Protein AF-A0A167LJ19-F1 (afdb_monomer_lite)

InterPro domains:
  IPR027806 Harbinger transposase-derive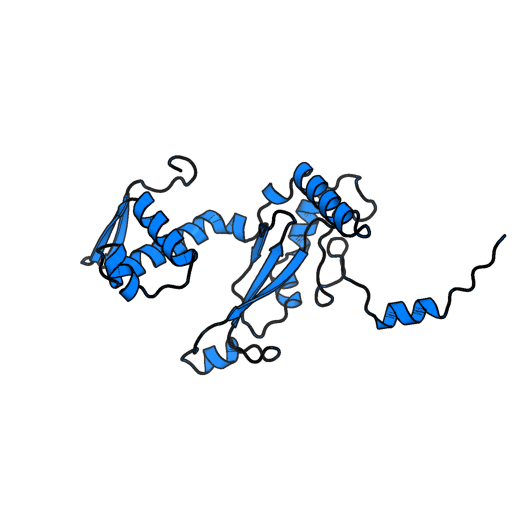d nuclease domain [PF13359] (108-205)

Organism: Phycomyces blakesleeanus (strain ATCC 8743b / DSM 1359 / FGSC 10004 / NBRC 33097 / NRRL 1555) (NCBI:txid763407)

Sequence (227 aa):
MREAMELPVIFHLCHSKRHVVHVSREFAFAMILYQFAFPRRYCSMKREWGMNAKDLGFIIKKMSVLLIKKFKNRLDFDTRQFSAENCEHFARAIYERTKTYLSVIAFIDGTMQKLCCPKSEEKQKTLYNGWKHIHCIKYQAIAIPDSITSSLIGPFVGSTHDAKFFDETKTLDRLILYLTVVSGDKYPPFGYVIYGDQVYPRSYKVFKPFPLDETLKDESSSTIYYN

Foldseek 3Di:
DVPPQPDDQWDFQDPDPPDTDI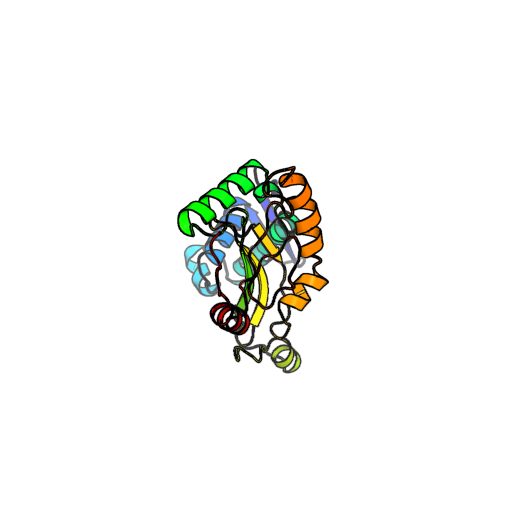DGPVLLVVLLVVCVVDPDQLCVCCVVNVDHSVVSVSSNVVVVVVCCVSCVVQQAANLVCLALVNQCVQLVVCCVVPVPGNQAFWAKDKDWDFDPCDPDPVQCVQQQAPVVRTRTWIWIFIAGPVRDTRYTDDRHTNNDAPQVCCVVSVVVVVQCVRQVVSQPPPPPDQGHAHEYEPSHDDDSRYDYDDDPVVVVVVVVPDPDDDD

Secondary structure (DSSP, 8-state):
-TTTT---SEEEEEEETTEEEEEEHHHHHHHHHHHHHS---HHHHHHHHSS-HHHHHHHHHHHHHHHHHHHHHHHH--GGGG-HHHHHHHHHHHHHHHSS-SSEEEEEEEEEEE-S--SSHHHHHHHEETTTTEEEEEEEEEE-TTS-EEEEEEEEETTS-HHHHHHHTTHHHHHHHHHHHHHTTSSTTT-SEEEE-TTSPPBTTEE-PPPHHHHHHHTTS------

Radius of gyration: 22.97 Å; chains: 1; bounding box: 57×28×74 Å

Structure (mmCIF, N/CA/C/O backbone):
data_AF-A0A167LJ19-F1
#
_entry.id   AF-A0A167LJ19-F1
#
loop_
_atom_site.group_PDB
_atom_site.id
_atom_site.type_symbol
_atom_site.label_atom_id
_atom_site.label_alt_id
_atom_site.label_comp_id
_atom_site.label_asym_id
_atom_site.label_entity_id
_atom_site.label_seq_id
_atom_site.pdbx_PDB_ins_code
_atom_site.Cartn_x
_atom_site.Cartn_y
_atom_site.Cartn_z
_atom_site.occupancy
_atom_site.B_iso_or_equiv
_atom_site.auth_seq_id
_atom_site.auth_comp_id
_atom_site.auth_asym_id
_atom_site.auth_atom_id
_atom_site.pdbx_PDB_model_num
ATOM 1 N N . MET A 1 1 ? -10.204 -3.245 -21.081 1.00 48.53 1 MET A N 1
ATOM 2 C CA . MET A 1 1 ? -8.863 -2.606 -20.995 1.00 48.53 1 MET A CA 1
ATOM 3 C C . MET A 1 1 ? -8.719 -1.335 -21.838 1.00 48.53 1 MET A C 1
ATOM 5 O O . MET A 1 1 ? -8.078 -0.413 -21.351 1.00 48.53 1 MET A O 1
ATOM 9 N N . ARG A 1 2 ? -9.277 -1.258 -23.067 1.00 45.34 2 ARG A N 1
ATOM 10 C CA . ARG A 1 2 ? -9.046 -0.127 -23.996 1.00 45.34 2 ARG A CA 1
ATOM 11 C C . ARG A 1 2 ? -9.482 1.250 -23.470 1.00 45.34 2 ARG A C 1
ATOM 13 O O . ARG A 1 2 ? -8.769 2.211 -23.737 1.00 45.34 2 ARG A O 1
ATOM 20 N N . GLU A 1 3 ? -10.579 1.318 -22.715 1.00 53.12 3 GL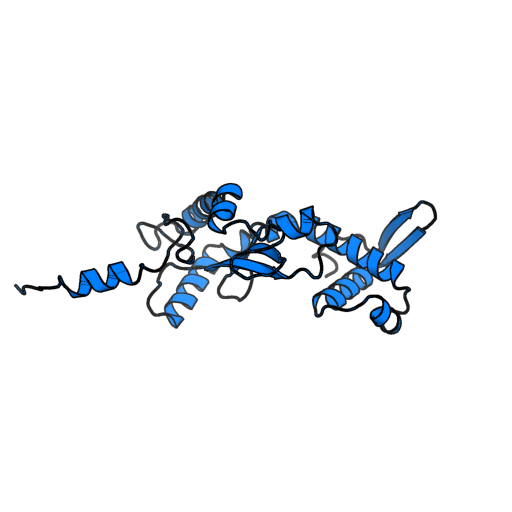U A N 1
ATOM 21 C CA . GLU A 1 3 ? -11.115 2.567 -22.138 1.00 53.12 3 GLU A CA 1
ATOM 22 C C . GLU A 1 3 ? -10.635 2.817 -20.698 1.00 53.12 3 GLU A C 1
ATOM 24 O O . GLU A 1 3 ? -10.371 3.947 -20.314 1.00 53.12 3 GLU A O 1
ATOM 29 N N . ALA A 1 4 ? -10.412 1.758 -19.912 1.00 53.94 4 ALA A N 1
ATOM 30 C CA . ALA A 1 4 ? -10.214 1.859 -18.461 1.00 53.94 4 ALA A CA 1
ATOM 31 C C . ALA A 1 4 ? -8.889 2.508 -18.000 1.00 53.94 4 ALA A C 1
ATOM 33 O O . ALA A 1 4 ? -8.780 2.912 -16.844 1.00 53.94 4 ALA A O 1
ATOM 34 N N . MET A 1 5 ? -7.863 2.570 -18.859 1.00 66.25 5 MET A N 1
ATOM 35 C CA . MET A 1 5 ? -6.554 3.130 -18.488 1.00 66.25 5 MET A CA 1
ATOM 36 C C . MET A 1 5 ? -6.259 4.500 -19.113 1.00 66.25 5 MET A C 1
ATOM 38 O O . MET A 1 5 ? -5.340 5.167 -18.643 1.00 66.25 5 MET A O 1
ATOM 42 N N . GLU A 1 6 ? -7.000 4.931 -20.143 1.00 81.00 6 GLU A N 1
ATOM 43 C CA . GLU A 1 6 ? -6.747 6.179 -20.898 1.00 81.00 6 GLU A CA 1
ATOM 44 C C . GLU A 1 6 ? -5.252 6.380 -21.241 1.00 81.00 6 GLU A C 1
ATOM 46 O O . GLU A 1 6 ? -4.682 7.457 -21.065 1.00 81.00 6 GLU A O 1
ATOM 51 N N . LEU A 1 7 ? -4.569 5.303 -21.635 1.00 82.31 7 LEU A N 1
ATOM 52 C CA . LEU A 1 7 ? -3.160 5.354 -22.027 1.00 82.31 7 LEU A CA 1
ATOM 53 C C . LEU A 1 7 ? -3.036 5.438 -23.548 1.00 82.31 7 LEU A C 1
ATOM 55 O O . LEU A 1 7 ? -3.850 4.809 -24.241 1.00 82.31 7 LEU A O 1
ATOM 59 N N . PRO A 1 8 ? -2.006 6.146 -24.062 1.00 85.62 8 PRO A N 1
ATOM 60 C CA . PRO A 1 8 ? -1.690 6.165 -25.485 1.00 85.62 8 PRO A CA 1
ATOM 61 C C . PRO A 1 8 ? -1.639 4.748 -26.047 1.00 8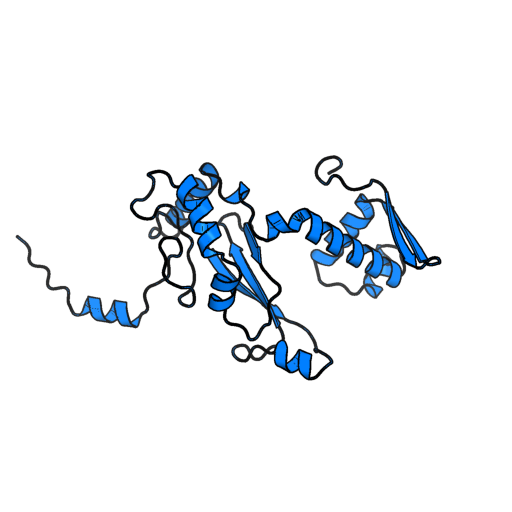5.62 8 PRO A C 1
ATOM 63 O O . PRO A 1 8 ? -1.095 3.856 -25.404 1.00 85.62 8 PRO A O 1
ATOM 66 N N . VAL A 1 9 ? -2.189 4.533 -27.243 1.00 87.62 9 VAL A N 1
ATOM 67 C CA . VAL A 1 9 ? -2.174 3.209 -27.894 1.00 87.62 9 VAL A CA 1
ATOM 68 C C . VAL A 1 9 ? -0.737 2.733 -28.125 1.00 87.62 9 VAL A C 1
ATOM 70 O O . VAL A 1 9 ? -0.427 1.558 -27.929 1.00 87.62 9 VAL A O 1
ATOM 73 N N . ILE A 1 10 ? 0.148 3.667 -28.476 1.00 90.31 10 ILE A N 1
ATOM 74 C CA . ILE A 1 10 ? 1.577 3.435 -28.665 1.00 90.31 10 ILE A CA 1
ATOM 75 C C . ILE A 1 10 ? 2.344 4.369 -27.734 1.00 90.31 10 ILE A C 1
ATOM 77 O O . ILE A 1 10 ? 2.113 5.578 -27.701 1.00 90.31 10 ILE A O 1
ATOM 81 N N . PHE A 1 11 ? 3.285 3.802 -26.988 1.00 89.44 11 PHE A N 1
ATOM 82 C CA . PHE A 1 11 ? 4.255 4.560 -26.222 1.00 89.44 11 PHE A CA 1
ATOM 83 C C . PHE A 1 11 ? 5.483 4.860 -27.072 1.00 89.44 11 PHE A C 1
ATOM 85 O O . PHE A 1 11 ? 6.116 3.960 -27.622 1.00 89.44 11 PHE A O 1
ATOM 92 N N . HIS A 1 12 ? 5.839 6.140 -27.115 1.00 90.81 12 HIS A N 1
ATOM 93 C CA . HIS A 1 12 ? 7.073 6.644 -27.704 1.00 90.81 12 HIS A CA 1
ATOM 94 C C . HIS A 1 12 ? 8.037 6.963 -26.559 1.00 90.81 12 HIS A C 1
ATOM 96 O O . HIS A 1 12 ? 7.981 8.037 -25.958 1.00 90.81 12 HIS A O 1
ATOM 102 N N . LEU A 1 13 ? 8.870 5.991 -26.179 1.00 87.69 13 LEU A N 1
ATOM 103 C CA . LEU A 1 13 ? 9.750 6.110 -25.020 1.00 87.69 13 LEU A CA 1
ATOM 104 C C . LEU A 1 13 ? 11.150 6.537 -25.461 1.00 87.69 13 LEU A C 1
ATOM 106 O O . LEU A 1 13 ? 11.874 5.772 -26.092 1.00 87.69 13 LEU A O 1
ATOM 110 N N . CYS A 1 14 ? 11.563 7.741 -25.071 1.00 86.62 14 CYS A N 1
ATOM 111 C CA . CYS A 1 14 ? 12.890 8.272 -25.386 1.00 86.62 14 CYS A CA 1
ATOM 112 C C . CYS A 1 14 ? 13.806 8.210 -24.157 1.00 86.62 14 CYS A C 1
ATOM 114 O O . CYS A 1 14 ? 13.496 8.783 -23.107 1.00 86.62 14 CYS A O 1
ATOM 116 N N . HIS A 1 15 ? 14.941 7.516 -24.272 1.00 79.38 15 HIS A N 1
ATOM 117 C CA . HIS A 1 15 ? 16.016 7.573 -23.274 1.00 79.38 15 HIS A CA 1
ATOM 118 C C . HIS A 1 15 ? 17.053 8.642 -23.638 1.00 79.38 15 HIS A C 1
ATOM 120 O O . HIS A 1 15 ? 17.566 9.333 -22.764 1.00 79.38 15 HIS A O 1
ATOM 126 N N . SER A 1 16 ? 17.339 8.787 -24.933 1.00 81.62 16 SER A N 1
ATOM 127 C CA . SER A 1 16 ? 18.201 9.820 -25.512 1.00 81.62 16 SER A CA 1
ATOM 128 C C . SER A 1 16 ? 17.769 10.096 -26.955 1.00 81.62 16 SER A C 1
ATOM 130 O O . SER A 1 16 ? 16.957 9.352 -27.504 1.00 81.62 16 SER A O 1
ATOM 132 N N . LYS A 1 17 ? 18.352 11.112 -27.611 1.00 74.00 17 LYS A N 1
ATOM 133 C CA . LYS A 1 17 ? 18.081 11.411 -29.033 1.00 74.00 17 LYS A CA 1
ATOM 134 C C . LYS A 1 17 ? 18.329 10.219 -29.975 1.00 74.00 17 LYS A C 1
ATOM 136 O O . LYS A 1 17 ? 17.772 10.190 -31.061 1.00 74.00 17 LYS A O 1
ATOM 141 N N . ARG A 1 18 ? 19.168 9.254 -29.573 1.00 78.12 18 ARG A N 1
ATOM 142 C CA . ARG A 1 18 ? 19.534 8.066 -30.370 1.00 78.12 18 ARG A CA 1
ATOM 143 C C . ARG A 1 18 ? 18.886 6.768 -29.884 1.00 78.12 18 ARG A C 1
ATOM 145 O O . ARG A 1 18 ? 19.080 5.734 -30.507 1.00 78.12 18 ARG A O 1
ATOM 152 N N . HIS A 1 19 ? 18.176 6.792 -28.756 1.00 83.31 19 HIS A N 1
ATOM 153 C CA . HIS A 1 19 ? 17.588 5.593 -28.165 1.00 83.31 19 HIS A CA 1
ATOM 154 C C . HIS A 1 19 ? 16.111 5.829 -27.877 1.00 83.31 19 HIS A C 1
ATOM 156 O O . HIS A 1 19 ? 15.739 6.384 -26.834 1.00 83.31 19 HIS A O 1
ATOM 162 N N . VAL A 1 20 ? 15.303 5.414 -28.848 1.00 87.56 20 VAL A N 1
ATOM 163 C CA . VAL A 1 20 ? 13.849 5.519 -28.854 1.00 87.56 20 VAL A CA 1
ATOM 164 C C . VAL A 1 20 ? 13.283 4.114 -28.980 1.00 87.56 20 VAL A C 1
ATOM 166 O O . VAL A 1 20 ? 13.714 3.345 -29.835 1.00 87.56 20 VAL A O 1
ATOM 169 N N . VAL A 1 21 ? 12.332 3.786 -28.113 1.00 90.31 21 VAL A N 1
ATOM 170 C CA . VAL A 1 21 ? 11.635 2.503 -28.110 1.00 90.31 21 VAL A CA 1
ATOM 171 C C . VAL A 1 21 ? 10.154 2.769 -28.333 1.00 90.31 21 VAL A C 1
ATOM 173 O O . VAL A 1 21 ? 9.538 3.545 -27.597 1.00 90.31 21 VAL A O 1
ATOM 176 N N . HIS A 1 22 ? 9.597 2.123 -29.353 1.00 92.19 22 HIS A N 1
ATOM 177 C CA . HIS A 1 22 ? 8.173 2.152 -29.658 1.00 92.19 22 HIS A CA 1
ATOM 178 C C . HIS A 1 22 ? 7.549 0.842 -29.206 1.00 92.19 22 HIS A C 1
ATOM 180 O O . HIS A 1 22 ? 8.031 -0.232 -29.558 1.00 92.19 22 HIS A O 1
ATOM 186 N N . VAL A 1 23 ? 6.490 0.924 -28.410 1.00 93.12 23 VAL A N 1
ATOM 187 C CA . VAL A 1 23 ? 5.834 -0.263 -27.863 1.00 93.12 23 VAL A CA 1
ATOM 188 C C . VAL A 1 23 ? 4.343 -0.002 -27.707 1.00 93.12 23 VAL A C 1
ATOM 190 O O . VAL A 1 23 ? 3.946 1.097 -27.316 1.00 93.12 23 VAL A O 1
ATOM 193 N N . SER A 1 24 ? 3.499 -0.984 -28.025 1.00 92.69 24 SER A N 1
ATOM 194 C CA . SER A 1 24 ? 2.064 -0.856 -27.764 1.00 92.69 24 SER A CA 1
ATOM 195 C C . SER A 1 24 ? 1.795 -0.849 -26.261 1.00 92.69 24 SER A C 1
ATOM 197 O O . SER A 1 24 ? 2.544 -1.434 -25.469 1.00 92.69 24 SER A O 1
ATOM 199 N N . ARG A 1 25 ? 0.706 -0.203 -25.842 1.00 91.12 25 ARG A N 1
ATOM 200 C CA . ARG A 1 25 ? 0.332 -0.183 -24.423 1.00 91.12 25 ARG A CA 1
ATOM 201 C C . ARG A 1 25 ? 0.053 -1.569 -23.864 1.00 91.12 25 ARG A C 1
ATOM 203 O O . ARG A 1 25 ? 0.410 -1.825 -22.721 1.00 91.12 25 ARG A O 1
ATOM 210 N N . GLU A 1 26 ? -0.554 -2.455 -24.649 1.00 91.88 26 GLU A N 1
ATOM 211 C CA . GLU A 1 26 ? -0.888 -3.810 -24.221 1.00 91.88 26 GLU A CA 1
ATOM 212 C C . GLU A 1 26 ? 0.389 -4.612 -23.958 1.00 91.88 26 GLU A C 1
ATOM 214 O O . GLU A 1 26 ? 0.500 -5.263 -22.922 1.00 91.88 26 GLU A O 1
ATOM 219 N N . PHE A 1 27 ? 1.387 -4.493 -24.839 1.00 91.94 27 PHE A N 1
ATOM 220 C CA . PHE A 1 27 ? 2.679 -5.159 -24.677 1.00 91.94 27 PHE A CA 1
ATOM 221 C C . PHE A 1 27 ? 3.437 -4.619 -23.459 1.00 91.94 27 PHE A C 1
ATOM 223 O O . PHE A 1 27 ? 3.887 -5.379 -22.603 1.00 91.94 27 PHE A O 1
ATOM 230 N N . ALA A 1 28 ? 3.513 -3.294 -23.334 1.00 92.81 28 ALA A N 1
ATOM 231 C CA . ALA A 1 28 ? 4.154 -2.620 -22.212 1.00 92.81 28 ALA A CA 1
ATOM 232 C C . ALA A 1 28 ? 3.492 -2.963 -20.862 1.00 92.81 28 ALA A C 1
ATOM 234 O O . ALA A 1 28 ? 4.177 -3.163 -19.856 1.00 92.81 28 ALA A O 1
ATOM 235 N N . PHE A 1 29 ? 2.160 -3.069 -20.842 1.00 92.31 29 PHE A N 1
ATOM 236 C CA . PHE A 1 29 ? 1.398 -3.461 -19.661 1.00 92.31 29 PHE A CA 1
ATOM 237 C C . PHE A 1 29 ? 1.611 -4.937 -19.310 1.00 92.31 29 PHE A C 1
ATOM 239 O O . PHE A 1 29 ? 1.910 -5.247 -18.158 1.00 92.31 29 PHE A O 1
ATOM 246 N N . ALA A 1 30 ? 1.551 -5.840 -20.294 1.00 92.81 30 ALA A N 1
ATOM 247 C CA . ALA A 1 30 ? 1.806 -7.265 -20.090 1.00 92.81 30 ALA A CA 1
ATOM 248 C C . ALA A 1 30 ? 3.215 -7.524 -19.529 1.00 92.81 30 ALA A C 1
ATOM 250 O O . ALA A 1 30 ? 3.376 -8.329 -18.613 1.00 92.81 30 ALA A O 1
ATOM 251 N N . MET A 1 31 ? 4.223 -6.787 -20.004 1.00 92.31 31 MET A N 1
ATOM 252 C CA . MET A 1 31 ? 5.582 -6.859 -19.464 1.00 92.31 31 MET A CA 1
ATOM 253 C C . MET A 1 31 ? 5.666 -6.452 -17.990 1.00 92.31 31 MET A C 1
ATOM 255 O O . MET A 1 31 ? 6.383 -7.093 -17.219 1.00 92.31 31 MET A O 1
ATOM 259 N N . ILE A 1 32 ? 4.949 -5.398 -17.582 1.00 91.94 32 ILE A N 1
ATOM 260 C CA . ILE A 1 32 ? 4.883 -5.011 -16.168 1.00 91.94 32 ILE A CA 1
ATOM 261 C C . ILE A 1 32 ? 4.208 -6.089 -15.339 1.00 91.94 32 ILE A C 1
ATOM 263 O O . ILE A 1 32 ? 4.750 -6.461 -14.302 1.00 91.94 32 ILE A O 1
ATOM 267 N N . LEU A 1 33 ? 3.061 -6.606 -15.787 1.00 92.38 33 LEU A N 1
ATOM 268 C CA . LEU A 1 33 ? 2.359 -7.667 -15.067 1.00 92.38 33 LEU A CA 1
ATOM 269 C C . LEU A 1 33 ? 3.264 -8.888 -14.888 1.00 92.38 33 LEU A C 1
ATOM 271 O O . LEU A 1 33 ? 3.355 -9.438 -13.794 1.00 92.38 33 LEU A O 1
ATOM 275 N N . TYR A 1 34 ? 4.005 -9.254 -15.934 1.00 92.44 34 TYR A N 1
ATOM 276 C CA . TYR A 1 34 ? 4.964 -10.351 -15.889 1.00 92.44 34 TYR A CA 1
ATOM 277 C C . TYR A 1 34 ? 6.107 -10.114 -14.887 1.00 92.44 34 TYR A C 1
ATOM 279 O O . TYR A 1 34 ? 6.516 -11.047 -14.194 1.00 92.44 34 TYR A O 1
ATOM 287 N N . GLN A 1 35 ? 6.605 -8.876 -14.778 1.00 90.25 35 GLN A N 1
ATOM 288 C CA . GLN A 1 35 ? 7.643 -8.506 -13.810 1.00 90.25 35 GLN A CA 1
ATOM 289 C C . GLN A 1 35 ? 7.113 -8.407 -12.371 1.00 90.25 35 GLN A C 1
ATOM 291 O O . GLN A 1 35 ? 7.850 -8.692 -11.430 1.00 90.25 35 GLN A O 1
ATOM 296 N N . PHE A 1 36 ? 5.868 -7.967 -12.178 1.00 88.56 36 PHE A N 1
ATOM 297 C CA . PHE A 1 36 ? 5.273 -7.787 -10.849 1.00 88.56 36 PHE A CA 1
ATOM 298 C C . PHE A 1 36 ? 4.708 -9.084 -10.274 1.00 88.56 36 PHE A C 1
ATOM 300 O O . PHE A 1 36 ? 4.673 -9.230 -9.057 1.00 88.56 36 PHE A O 1
ATOM 307 N N . ALA A 1 37 ? 4.343 -10.048 -11.122 1.00 91.94 37 ALA A N 1
ATOM 308 C CA . ALA A 1 37 ? 3.926 -11.373 -10.676 1.00 91.94 37 ALA A CA 1
ATOM 309 C C . ALA A 1 37 ? 5.051 -12.133 -9.950 1.00 91.94 37 ALA A C 1
ATOM 311 O O . ALA A 1 37 ? 4.783 -12.897 -9.027 1.00 91.94 37 ALA A O 1
ATOM 312 N N . PHE A 1 38 ? 6.312 -11.946 -10.360 1.00 86.69 38 PHE A N 1
ATOM 313 C CA . PHE A 1 38 ? 7.462 -12.542 -9.680 1.00 86.69 38 PHE A CA 1
ATOM 314 C C . PHE A 1 38 ? 8.756 -11.765 -9.976 1.00 86.69 38 PHE A C 1
ATOM 316 O O . PHE A 1 38 ? 8.978 -11.403 -11.135 1.00 86.69 38 PHE A O 1
ATOM 323 N N . PRO A 1 39 ? 9.666 -11.569 -8.998 1.00 82.06 39 PRO A N 1
ATOM 324 C CA . PRO A 1 39 ? 10.943 -10.901 -9.232 1.00 82.06 39 PRO A CA 1
ATOM 325 C C . PRO A 1 39 ? 11.800 -11.663 -10.252 1.00 82.06 39 PRO A C 1
ATOM 327 O O . PRO A 1 39 ? 12.360 -12.722 -9.966 1.00 82.06 39 PRO A O 1
ATOM 330 N N . ARG A 1 40 ? 11.935 -11.114 -11.462 1.00 87.50 40 ARG A N 1
ATOM 331 C CA . ARG A 1 40 ? 12.734 -11.707 -12.544 1.00 87.50 40 ARG A CA 1
ATOM 332 C C . ARG A 1 40 ? 13.899 -10.806 -12.922 1.00 87.50 40 ARG A C 1
ATOM 334 O O . ARG A 1 40 ? 13.833 -9.580 -12.816 1.00 87.50 40 ARG A O 1
ATOM 341 N N . ARG A 1 41 ? 14.985 -11.429 -13.386 1.00 87.75 41 ARG A N 1
ATOM 342 C CA . ARG A 1 41 ? 16.106 -10.711 -14.000 1.00 87.75 41 ARG A CA 1
ATOM 343 C C . ARG A 1 41 ? 15.744 -10.376 -15.446 1.00 87.75 41 ARG A C 1
ATOM 345 O O . ARG A 1 41 ? 15.285 -11.247 -16.181 1.00 87.75 41 ARG A O 1
ATOM 352 N N . TYR A 1 42 ? 16.042 -9.154 -15.889 1.00 90.88 42 TYR A N 1
ATOM 353 C CA . TYR A 1 42 ? 15.792 -8.741 -17.278 1.00 90.88 42 TYR A CA 1
ATOM 354 C C . TYR A 1 42 ? 16.552 -9.588 -18.308 1.00 90.88 42 TYR A C 1
ATOM 356 O O . TYR A 1 42 ? 16.081 -9.766 -19.425 1.00 90.88 42 TYR A O 1
ATOM 364 N N . CYS A 1 43 ? 17.712 -10.147 -17.941 1.00 88.25 43 CYS A N 1
ATOM 365 C CA . CYS A 1 43 ? 18.437 -11.073 -18.811 1.00 88.25 43 CYS A CA 1
ATOM 366 C C . CYS A 1 43 ? 17.671 -12.379 -19.047 1.00 88.25 43 CYS A C 1
ATOM 368 O O . CYS A 1 43 ? 17.724 -12.900 -20.156 1.00 88.25 43 CYS A O 1
ATOM 370 N N . SER A 1 44 ? 16.934 -12.871 -18.046 1.00 88.31 44 SER A N 1
ATOM 371 C CA . SER A 1 44 ? 16.068 -14.039 -18.198 1.00 88.31 44 SER A CA 1
ATOM 372 C C . SER A 1 44 ? 14.938 -13.719 -19.170 1.00 88.31 44 SER A C 1
ATOM 374 O O . SER A 1 44 ? 14.799 -14.423 -20.156 1.00 88.31 44 SER A O 1
ATOM 376 N N . MET A 1 45 ? 14.261 -12.581 -18.970 1.00 91.44 45 MET A N 1
ATOM 377 C CA . MET A 1 45 ? 13.125 -12.122 -19.785 1.00 91.44 45 MET A CA 1
ATOM 378 C C . MET A 1 45 ? 13.430 -11.930 -21.277 1.00 91.44 45 MET A C 1
ATOM 380 O O . MET A 1 45 ? 12.510 -11.902 -22.092 1.00 91.44 45 MET A O 1
ATOM 384 N N . LYS A 1 46 ? 14.704 -11.770 -21.656 1.00 92.38 46 LYS A N 1
ATOM 385 C CA . LYS A 1 46 ? 15.105 -11.574 -23.056 1.00 92.38 46 LYS A CA 1
ATOM 386 C C . LYS A 1 46 ? 14.577 -12.687 -23.962 1.00 92.38 46 LYS A C 1
ATOM 388 O O . LYS A 1 46 ? 14.180 -12.405 -25.088 1.00 92.38 46 LYS A O 1
ATOM 393 N N . ARG A 1 47 ? 14.593 -13.935 -23.484 1.00 87.56 47 ARG A N 1
ATOM 394 C CA . ARG A 1 47 ? 14.167 -15.094 -24.274 1.00 87.56 47 ARG A CA 1
ATOM 395 C C . ARG A 1 47 ? 12.654 -15.119 -24.460 1.00 87.56 47 ARG A C 1
ATOM 397 O O . ARG A 1 47 ? 12.202 -15.384 -25.563 1.00 87.56 47 ARG A O 1
ATOM 404 N N . GLU A 1 48 ? 11.888 -14.823 -23.413 1.00 89.62 48 GLU A N 1
ATOM 405 C CA . GLU A 1 48 ? 10.424 -14.870 -23.473 1.00 89.62 48 GLU A CA 1
ATOM 406 C C . GLU A 1 48 ? 9.834 -13.705 -24.282 1.00 89.62 48 GLU A C 1
ATOM 408 O O . GLU A 1 48 ? 8.801 -13.869 -24.921 1.00 89.62 48 GLU A O 1
ATOM 413 N N . TRP A 1 49 ? 10.497 -12.545 -24.291 1.00 90.31 49 TRP A N 1
ATOM 414 C CA . TRP A 1 49 ? 9.977 -11.325 -24.923 1.00 90.31 49 TRP A CA 1
ATOM 415 C C . TRP A 1 49 ? 10.700 -10.920 -26.215 1.00 90.31 49 TRP A C 1
ATOM 417 O O . TRP A 1 49 ? 10.326 -9.926 -26.833 1.00 90.31 49 TRP A O 1
ATOM 427 N N . GLY A 1 50 ? 11.761 -11.634 -26.611 1.00 90.50 50 GLY A N 1
ATOM 428 C CA . GLY A 1 50 ? 12.527 -11.351 -27.834 1.00 90.50 50 GLY A CA 1
ATOM 429 C C . GLY A 1 50 ? 13.223 -9.983 -27.854 1.00 90.50 50 GLY A C 1
ATOM 430 O O . GLY A 1 50 ? 13.649 -9.519 -28.908 1.00 90.50 50 GLY A O 1
ATOM 431 N N . MET A 1 51 ? 13.347 -9.320 -26.702 1.00 90.81 51 MET A N 1
ATOM 432 C CA . MET A 1 51 ? 13.821 -7.941 -26.585 1.00 90.81 51 MET A CA 1
ATOM 433 C C . MET A 1 51 ? 15.052 -7.869 -25.686 1.00 90.81 51 MET A C 1
ATOM 435 O O . MET A 1 51 ? 15.177 -8.600 -24.704 1.00 90.81 51 MET A O 1
ATOM 439 N N . ASN A 1 52 ? 15.998 -6.989 -26.014 1.00 91.75 52 ASN A N 1
ATOM 440 C CA . ASN A 1 52 ? 17.206 -6.861 -25.209 1.00 91.75 52 ASN A CA 1
ATOM 441 C C . ASN A 1 52 ? 16.880 -6.367 -23.781 1.00 91.75 52 ASN A C 1
ATOM 443 O O . ASN A 1 52 ? 15.930 -5.621 -23.548 1.00 91.75 52 ASN A O 1
ATOM 447 N N . ALA A 1 53 ? 17.701 -6.773 -22.809 1.00 91.75 53 ALA A N 1
ATOM 448 C CA . ALA A 1 53 ? 17.460 -6.492 -21.393 1.00 91.75 53 ALA A CA 1
ATOM 449 C C . ALA A 1 53 ? 17.427 -4.989 -21.053 1.00 91.75 53 ALA A C 1
ATOM 451 O O . ALA A 1 53 ? 16.797 -4.597 -20.070 1.00 91.75 53 ALA A O 1
ATOM 452 N N . LYS A 1 54 ? 18.101 -4.149 -21.852 1.00 90.81 54 LYS A N 1
ATOM 453 C CA . LYS A 1 54 ? 18.136 -2.698 -21.656 1.00 90.81 54 LYS A CA 1
ATOM 454 C C . LYS A 1 54 ? 16.784 -2.075 -22.000 1.00 90.81 54 LYS A C 1
ATOM 456 O O . LYS A 1 54 ? 16.255 -1.329 -21.180 1.00 90.81 54 LYS A O 1
ATOM 461 N N . ASP A 1 55 ? 16.213 -2.433 -23.145 1.00 92.12 55 ASP A N 1
ATOM 462 C CA . ASP A 1 55 ? 14.903 -1.950 -23.588 1.00 92.12 55 ASP A CA 1
ATOM 463 C C . ASP A 1 55 ? 13.801 -2.476 -22.671 1.00 92.12 55 ASP A C 1
ATOM 465 O O . ASP A 1 55 ? 12.945 -1.703 -22.243 1.00 92.12 55 ASP A O 1
ATOM 469 N N . LEU A 1 56 ? 13.887 -3.749 -22.261 1.00 93.38 56 LEU A N 1
ATOM 470 C CA . LEU A 1 56 ? 12.971 -4.336 -21.282 1.00 93.38 56 LEU A CA 1
ATOM 471 C C . LEU A 1 56 ? 12.954 -3.534 -19.975 1.00 93.38 56 LEU A C 1
ATOM 473 O O . LEU A 1 56 ? 11.898 -3.085 -19.524 1.00 93.38 56 LEU A O 1
ATOM 477 N N . GLY A 1 57 ? 14.132 -3.308 -19.384 1.00 91.75 57 GLY A N 1
ATOM 478 C CA . GLY A 1 57 ? 14.256 -2.529 -18.155 1.00 91.75 57 GLY A CA 1
ATOM 479 C C . GLY A 1 57 ? 13.816 -1.074 -18.332 1.00 91.75 57 GLY A C 1
ATOM 480 O O . GLY A 1 57 ? 13.235 -0.487 -17.417 1.00 91.75 57 GLY A O 1
ATOM 481 N N . PHE A 1 58 ? 14.050 -0.490 -19.508 1.00 92.56 58 PHE A N 1
ATOM 482 C CA . PHE A 1 58 ? 13.633 0.870 -19.825 1.00 92.56 58 PHE A CA 1
ATOM 483 C C . PHE A 1 58 ? 12.106 1.002 -19.925 1.00 92.56 58 PHE A C 1
ATOM 485 O O . PHE A 1 58 ? 11.544 1.889 -19.276 1.00 92.56 58 PHE A O 1
ATOM 492 N N . ILE A 1 59 ? 11.437 0.098 -20.651 1.00 93.06 59 ILE A N 1
ATOM 493 C CA . ILE A 1 59 ? 9.972 0.041 -20.760 1.00 93.06 59 ILE A CA 1
ATOM 494 C C . ILE A 1 59 ? 9.355 -0.163 -19.380 1.00 93.06 59 ILE A C 1
ATOM 496 O O . ILE A 1 59 ? 8.533 0.652 -18.965 1.00 93.06 59 ILE A O 1
ATOM 500 N N . ILE A 1 60 ? 9.793 -1.191 -18.643 1.00 93.31 60 ILE A N 1
ATOM 501 C CA . ILE A 1 60 ? 9.258 -1.515 -17.312 1.00 93.31 60 ILE A CA 1
ATOM 502 C C . ILE A 1 60 ? 9.400 -0.312 -16.384 1.00 93.31 60 ILE A C 1
ATOM 504 O O . ILE A 1 60 ? 8.426 0.115 -15.776 1.00 93.31 60 ILE A O 1
ATOM 508 N N . LYS A 1 61 ? 10.582 0.313 -16.324 1.00 92.12 61 LYS A N 1
ATOM 509 C CA . LYS A 1 61 ? 10.796 1.498 -15.486 1.00 92.12 61 LYS A CA 1
ATOM 510 C C . LYS A 1 61 ? 9.853 2.644 -15.857 1.00 92.12 61 LYS A C 1
ATOM 512 O O . LYS A 1 61 ? 9.259 3.254 -14.968 1.00 92.12 61 LYS A O 1
ATOM 517 N N . LYS A 1 62 ? 9.741 2.976 -17.147 1.00 92.12 62 LYS A N 1
ATOM 518 C CA . LYS A 1 62 ? 8.903 4.092 -17.614 1.00 92.12 62 LYS A CA 1
ATOM 519 C C . LYS A 1 62 ? 7.428 3.840 -17.339 1.00 92.12 62 LYS A C 1
ATOM 521 O O . LYS A 1 62 ? 6.746 4.731 -16.839 1.00 92.12 62 LYS A O 1
ATOM 526 N N . MET A 1 63 ? 6.974 2.623 -17.600 1.00 91.81 63 MET A N 1
ATOM 527 C CA . MET A 1 63 ? 5.606 2.215 -17.337 1.00 91.81 63 MET A CA 1
ATOM 528 C C . MET A 1 63 ? 5.292 2.195 -15.838 1.00 91.81 63 MET A C 1
ATOM 530 O O . MET A 1 63 ? 4.239 2.688 -15.450 1.00 91.81 63 MET A O 1
ATOM 534 N N . SER A 1 64 ? 6.213 1.748 -14.976 1.00 92.38 64 SER A N 1
ATOM 535 C CA . SER A 1 64 ? 6.003 1.753 -13.522 1.00 92.38 64 SER A CA 1
ATOM 536 C C . SER A 1 64 ? 5.837 3.174 -12.997 1.00 92.38 64 SER A C 1
ATOM 538 O O . SER A 1 64 ? 4.917 3.444 -12.233 1.00 92.38 64 SER A O 1
ATOM 540 N N . VAL A 1 65 ? 6.677 4.110 -13.455 1.00 91.62 65 VAL A N 1
ATOM 541 C CA . VAL A 1 65 ? 6.551 5.535 -13.105 1.00 91.62 65 VAL A CA 1
ATOM 542 C C . VAL A 1 65 ? 5.212 6.100 -13.573 1.00 91.62 65 VAL A C 1
ATOM 544 O O . VAL A 1 65 ? 4.566 6.839 -12.832 1.00 91.62 65 VAL A O 1
ATOM 547 N N . LEU A 1 66 ? 4.781 5.752 -14.787 1.00 90.94 66 LEU A N 1
ATOM 548 C CA . LEU A 1 66 ? 3.509 6.208 -15.330 1.00 90.94 66 LEU A CA 1
ATOM 549 C C . LEU A 1 66 ? 2.319 5.677 -14.516 1.00 90.94 66 LEU A C 1
ATOM 551 O O . LEU A 1 66 ? 1.432 6.456 -14.172 1.00 90.94 66 LEU A O 1
ATOM 555 N N . LEU A 1 67 ? 2.314 4.384 -14.175 1.00 90.94 67 LEU A N 1
ATOM 556 C CA . LEU A 1 67 ? 1.243 3.764 -13.393 1.00 90.94 67 LEU A CA 1
ATOM 557 C C . LEU A 1 67 ? 1.197 4.341 -11.978 1.00 90.94 67 LEU A C 1
ATOM 559 O O . LEU A 1 67 ? 0.130 4.751 -11.533 1.00 90.94 67 LEU A O 1
ATOM 563 N N . ILE A 1 68 ? 2.349 4.463 -11.310 1.00 90.69 68 ILE A N 1
ATOM 564 C CA . ILE A 1 68 ? 2.434 5.090 -9.986 1.00 90.69 68 ILE A CA 1
ATOM 565 C C . ILE A 1 68 ? 1.903 6.521 -10.051 1.00 90.69 68 ILE A C 1
ATOM 567 O O . ILE A 1 68 ? 1.096 6.895 -9.213 1.00 90.69 68 ILE A O 1
ATOM 571 N N . LYS A 1 69 ? 2.279 7.317 -11.061 1.00 90.88 69 LYS A N 1
ATOM 572 C CA . LYS A 1 69 ? 1.770 8.689 -11.207 1.00 90.88 69 LYS A CA 1
ATOM 573 C C . LYS A 1 69 ? 0.257 8.720 -11.433 1.00 90.88 69 LYS A C 1
ATOM 575 O O . LYS A 1 69 ? -0.423 9.525 -10.805 1.00 90.88 69 LYS A O 1
ATOM 580 N N . LYS A 1 70 ? -0.271 7.865 -12.315 1.00 90.00 70 LYS A N 1
ATOM 581 C CA . LYS A 1 70 ? -1.705 7.835 -12.642 1.00 90.00 70 LYS A CA 1
ATOM 582 C C . LYS A 1 70 ? -2.549 7.385 -11.449 1.00 90.00 70 LYS A C 1
ATOM 584 O O . LYS A 1 70 ? -3.616 7.941 -11.210 1.00 90.00 70 LYS A O 1
ATOM 589 N N . PHE A 1 71 ? -2.071 6.395 -10.702 1.00 89.88 71 PHE A N 1
ATOM 590 C CA . PHE A 1 71 ? -2.803 5.801 -9.588 1.00 89.88 71 PHE A CA 1
ATOM 591 C C . PHE A 1 71 ? -2.385 6.339 -8.220 1.00 89.88 71 PHE A C 1
ATOM 593 O O . PHE A 1 71 ? -2.942 5.883 -7.231 1.00 89.88 71 PHE A O 1
ATOM 600 N N . LYS A 1 72 ? -1.481 7.329 -8.143 1.00 90.75 72 LYS A N 1
ATOM 601 C CA . LYS A 1 72 ? -0.924 7.845 -6.882 1.00 90.75 72 LYS A CA 1
ATOM 602 C C . LYS A 1 72 ? -1.997 8.138 -5.843 1.00 90.75 72 LYS A C 1
ATOM 604 O O . LYS A 1 72 ? -1.929 7.598 -4.755 1.00 90.75 72 LYS A O 1
ATOM 609 N N . ASN A 1 73 ? -3.012 8.921 -6.197 1.00 90.06 73 ASN A N 1
ATOM 610 C CA . ASN A 1 73 ? -4.051 9.311 -5.243 1.00 90.06 73 ASN A CA 1
ATOM 611 C C . ASN A 1 73 ? -4.852 8.102 -4.734 1.00 90.06 73 ASN A C 1
ATOM 613 O O . ASN A 1 73 ? -5.245 8.075 -3.577 1.00 90.06 73 ASN A O 1
ATOM 617 N N . ARG A 1 74 ? -5.060 7.090 -5.589 1.00 89.81 74 ARG A N 1
ATOM 618 C CA . ARG A 1 74 ? -5.768 5.852 -5.227 1.00 89.81 74 ARG A CA 1
ATOM 619 C C . ARG A 1 74 ? -4.887 4.895 -4.426 1.00 89.81 74 ARG A C 1
ATOM 621 O O . ARG A 1 74 ? -5.405 4.159 -3.607 1.00 89.81 74 ARG A O 1
ATOM 628 N N . LEU A 1 75 ? -3.577 4.895 -4.672 1.00 91.44 75 LEU A N 1
ATOM 629 C CA . LEU A 1 75 ? -2.620 4.168 -3.844 1.00 91.44 75 LEU A CA 1
ATOM 630 C C . LEU A 1 75 ? -2.507 4.828 -2.473 1.00 91.44 75 LEU A C 1
ATOM 632 O O . LEU A 1 75 ? -2.543 4.124 -1.480 1.00 91.44 75 LEU A O 1
ATOM 636 N N . ASP A 1 76 ? -2.426 6.158 -2.414 1.00 91.62 76 ASP A N 1
ATOM 637 C CA . ASP A 1 76 ? -2.307 6.900 -1.161 1.00 91.62 76 ASP A CA 1
ATOM 638 C C . ASP A 1 76 ? -3.568 6.725 -0.293 1.00 91.62 76 ASP A C 1
ATOM 640 O O . ASP A 1 76 ? -3.433 6.538 0.910 1.00 91.62 76 ASP A O 1
ATOM 644 N N . PHE A 1 77 ? -4.778 6.783 -0.877 1.00 91.19 77 PHE A N 1
ATOM 645 C CA . PHE A 1 77 ? -6.043 6.475 -0.192 1.00 91.19 77 PHE A CA 1
ATOM 646 C C . PHE A 1 77 ? -7.212 6.299 -1.191 1.00 91.19 77 PHE A C 1
ATOM 648 O O . PHE A 1 77 ? -7.700 7.275 -1.767 1.00 91.19 77 PHE A O 1
ATOM 655 N N . ASP A 1 78 ? -7.705 5.075 -1.400 1.00 91.88 78 ASP A N 1
ATOM 656 C CA . ASP A 1 78 ? -8.829 4.800 -2.307 1.00 91.88 78 ASP A CA 1
ATOM 657 C C . ASP A 1 78 ? -10.184 4.995 -1.617 1.00 91.88 78 ASP A C 1
ATOM 659 O O . ASP A 1 78 ? -10.765 4.077 -1.037 1.00 91.88 78 ASP A O 1
ATOM 663 N N . THR A 1 79 ? -10.733 6.200 -1.736 1.00 89.75 79 THR A N 1
ATOM 664 C CA . THR A 1 79 ? -12.024 6.579 -1.141 1.00 89.75 79 THR A CA 1
ATOM 665 C C . THR A 1 79 ? -13.1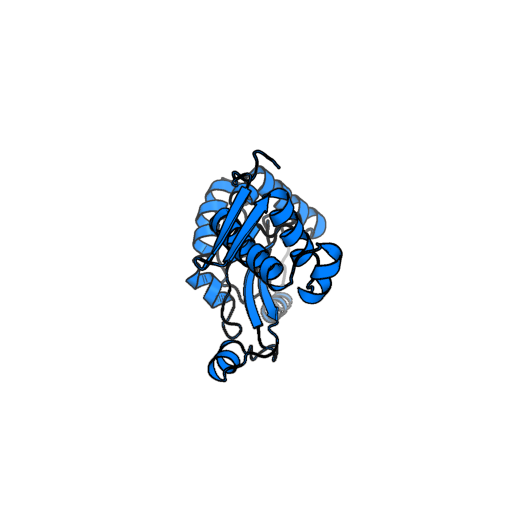97 5.726 -1.616 1.00 89.75 79 THR A C 1
ATOM 667 O O . THR A 1 79 ? -14.176 5.580 -0.892 1.00 89.75 79 THR A O 1
ATOM 670 N N . ARG A 1 80 ? -13.099 5.115 -2.803 1.00 89.44 80 ARG A N 1
ATOM 671 C CA . ARG A 1 80 ? -14.149 4.245 -3.353 1.00 89.44 80 ARG A CA 1
ATOM 672 C C . ARG A 1 80 ? -14.303 2.964 -2.543 1.00 89.44 80 ARG A C 1
ATOM 674 O O . ARG A 1 80 ? -15.399 2.422 -2.488 1.00 89.44 80 ARG A O 1
ATOM 681 N N . GLN A 1 81 ? -13.219 2.501 -1.913 1.00 90.56 81 GLN A N 1
ATOM 682 C CA . GLN A 1 81 ? -13.257 1.339 -1.027 1.00 90.56 81 GLN A CA 1
ATOM 683 C C . GLN A 1 81 ? -13.996 1.643 0.276 1.00 90.56 81 GLN A C 1
ATOM 685 O O . GLN A 1 81 ? -14.543 0.732 0.878 1.00 90.56 81 GLN A O 1
ATOM 690 N N . PHE A 1 82 ? -14.064 2.911 0.679 1.00 89.81 82 PHE A N 1
ATOM 691 C CA . PHE A 1 82 ? -14.726 3.362 1.901 1.00 89.81 82 PHE A CA 1
ATOM 692 C C . PHE A 1 82 ? -16.123 3.942 1.629 1.00 89.81 82 PHE A C 1
ATOM 694 O O . PHE A 1 82 ? -16.539 4.892 2.288 1.00 89.81 82 PHE A O 1
ATOM 701 N N . SER A 1 83 ? -16.856 3.405 0.648 1.00 91.56 83 SER A N 1
ATOM 702 C CA . SER A 1 83 ? -18.277 3.731 0.473 1.00 91.56 83 SER A CA 1
ATOM 703 C C . SER A 1 83 ? -19.103 3.224 1.666 1.00 91.56 83 SER A C 1
ATOM 705 O O . SER A 1 83 ? -18.683 2.312 2.376 1.00 91.56 83 SER A O 1
ATOM 707 N N . ALA A 1 84 ? -20.297 3.783 1.889 1.00 91.31 84 ALA A N 1
ATOM 708 C CA . ALA A 1 84 ? -21.180 3.331 2.972 1.00 91.31 84 ALA A CA 1
ATOM 709 C C . ALA A 1 84 ? -21.543 1.845 2.868 1.00 91.31 84 ALA A C 1
ATOM 711 O O . ALA A 1 84 ? -21.527 1.136 3.872 1.00 91.31 84 ALA A O 1
ATOM 712 N N . GLU A 1 85 ? -21.800 1.373 1.649 1.00 92.69 85 GLU A N 1
ATOM 713 C CA . GLU A 1 85 ? -22.083 -0.033 1.363 1.00 92.69 85 GLU A CA 1
ATOM 714 C C . GLU A 1 85 ? -20.883 -0.932 1.692 1.00 92.69 85 GLU A C 1
ATOM 716 O O . GLU A 1 85 ? -21.029 -1.918 2.416 1.00 92.69 85 GLU A O 1
ATOM 721 N N . ASN A 1 86 ? -19.681 -0.558 1.239 1.00 94.12 86 ASN A N 1
ATOM 722 C CA . ASN A 1 86 ? -18.472 -1.331 1.507 1.00 94.12 86 ASN A CA 1
ATOM 723 C C . ASN A 1 86 ? -18.130 -1.347 2.998 1.00 94.12 86 ASN A C 1
ATOM 725 O O . ASN A 1 86 ? -17.842 -2.405 3.544 1.00 94.12 86 ASN A O 1
ATOM 729 N N . CYS A 1 87 ? -18.203 -0.205 3.686 1.00 93.88 87 CYS A N 1
ATOM 730 C CA . CYS A 1 87 ? -17.943 -0.130 5.124 1.00 93.88 87 CYS A CA 1
ATOM 731 C C . CYS A 1 87 ? -18.898 -1.028 5.923 1.00 93.88 87 CYS A C 1
ATOM 733 O O . CYS A 1 87 ? -18.465 -1.722 6.842 1.00 93.88 87 CYS A O 1
ATOM 735 N N . GLU A 1 88 ? -20.180 -1.072 5.558 1.00 94.19 88 GLU A N 1
ATOM 736 C CA . GLU A 1 88 ? -21.140 -1.992 6.170 1.00 94.19 88 GLU A CA 1
ATOM 737 C C . GLU A 1 88 ? -20.813 -3.458 5.869 1.00 94.19 88 GLU A C 1
ATOM 739 O O . GLU A 1 88 ? -20.858 -4.301 6.769 1.00 94.19 88 GLU A O 1
ATOM 744 N N . HIS A 1 89 ? -20.443 -3.767 4.625 1.00 95.31 89 HIS A N 1
ATOM 745 C CA . HIS A 1 89 ? -20.014 -5.107 4.241 1.00 95.31 89 HIS A CA 1
ATOM 746 C C . HIS A 1 89 ? -18.783 -5.560 5.037 1.00 95.31 89 HIS A C 1
ATOM 748 O O . HIS A 1 89 ? -18.778 -6.656 5.598 1.00 95.31 89 HIS A O 1
ATOM 754 N N . PHE A 1 90 ? -17.779 -4.694 5.159 1.00 95.81 90 PHE A N 1
ATOM 755 C CA . PHE A 1 90 ? -16.535 -4.975 5.867 1.00 95.81 90 PHE A CA 1
ATOM 756 C C . PHE A 1 90 ? -16.751 -5.160 7.365 1.00 95.81 90 PHE A C 1
ATOM 758 O O . PHE A 1 90 ? -16.275 -6.149 7.923 1.00 95.81 90 PHE A O 1
ATOM 765 N N . ALA A 1 91 ? -17.504 -4.258 8.005 1.00 94.94 91 ALA A N 1
ATOM 766 C CA . ALA A 1 91 ? -17.838 -4.362 9.424 1.00 94.94 91 ALA A CA 1
ATOM 767 C C . ALA A 1 91 ? -18.547 -5.681 9.733 1.00 94.94 91 ALA A C 1
ATOM 769 O O . ALA A 1 91 ? -18.163 -6.407 10.651 1.00 94.94 91 ALA A O 1
ATOM 770 N N . ARG A 1 92 ? -19.541 -6.038 8.914 1.00 95.31 92 ARG A N 1
ATOM 771 C CA . ARG A 1 92 ? -20.265 -7.302 9.041 1.00 95.31 92 ARG A CA 1
ATOM 772 C C . ARG A 1 92 ? -19.351 -8.507 8.841 1.00 95.31 92 ARG A C 1
ATOM 774 O O . ARG A 1 92 ? -19.375 -9.404 9.675 1.00 95.31 92 ARG A O 1
ATOM 781 N N . ALA A 1 93 ? -18.516 -8.521 7.803 1.00 96.06 93 ALA A N 1
ATOM 782 C CA . ALA A 1 93 ? -17.597 -9.628 7.540 1.00 96.06 93 ALA A CA 1
ATOM 783 C C . ALA A 1 93 ? -16.592 -9.837 8.690 1.00 96.06 93 ALA A C 1
ATOM 785 O O . ALA A 1 93 ? -16.340 -10.970 9.110 1.00 96.06 93 ALA A O 1
ATOM 786 N N . ILE A 1 94 ? -16.046 -8.749 9.243 1.00 95.12 94 ILE A N 1
ATOM 787 C CA . ILE A 1 94 ? -15.135 -8.799 10.393 1.00 95.12 94 ILE A CA 1
ATOM 788 C C . ILE A 1 94 ? -15.875 -9.280 11.644 1.00 95.12 94 ILE A C 1
ATOM 790 O O . ILE A 1 94 ? -15.373 -10.157 12.356 1.00 95.12 94 ILE A O 1
ATOM 794 N N . TYR A 1 95 ? -17.076 -8.766 11.908 1.00 95.19 95 TYR A N 1
ATOM 795 C CA . TYR A 1 95 ? -17.883 -9.204 13.042 1.00 95.19 95 TYR A CA 1
ATOM 796 C C . TYR A 1 95 ? -18.275 -10.679 12.927 1.00 95.19 95 TYR A C 1
ATOM 798 O O . TYR A 1 95 ? -18.162 -11.425 13.893 1.00 95.19 95 TYR A O 1
ATOM 806 N N . GLU A 1 96 ? -18.671 -11.148 11.746 1.00 95.88 96 GLU A N 1
ATOM 807 C CA . GLU A 1 96 ? -19.048 -12.543 11.526 1.00 95.88 96 GLU A CA 1
ATOM 808 C C . GLU A 1 96 ? -17.909 -13.512 11.848 1.00 95.88 96 GLU A C 1
ATOM 810 O O . GLU A 1 96 ? -18.176 -14.592 12.382 1.00 95.88 96 GLU A O 1
ATOM 815 N N . ARG A 1 97 ? -16.662 -13.109 11.574 1.00 93.81 97 ARG A N 1
ATOM 816 C CA . ARG A 1 97 ? -15.452 -13.896 11.846 1.00 93.81 97 ARG A CA 1
ATOM 817 C C . ARG A 1 97 ? -14.957 -13.788 13.282 1.00 93.81 97 ARG A C 1
ATOM 819 O O . ARG A 1 97 ? -14.498 -14.785 13.826 1.00 93.81 97 ARG A O 1
ATOM 826 N N . THR A 1 98 ? -15.016 -12.600 13.876 1.00 92.38 98 THR A N 1
ATOM 827 C CA . THR A 1 98 ? -14.414 -12.333 15.196 1.00 92.38 98 THR A CA 1
ATOM 828 C C . THR A 1 98 ? -15.407 -12.446 16.344 1.00 92.38 98 THR A C 1
ATOM 830 O O . THR A 1 98 ? -15.004 -12.725 17.463 1.00 92.38 98 THR A O 1
ATOM 833 N N . LYS A 1 99 ? -16.698 -12.210 16.080 1.00 92.56 99 LYS A N 1
ATOM 834 C CA . LYS A 1 99 ? -17.783 -12.048 17.065 1.00 92.56 99 LYS A CA 1
ATOM 835 C C . LYS A 1 99 ? -17.545 -10.945 18.105 1.00 92.56 99 LYS A C 1
ATOM 837 O O . LYS A 1 99 ? -18.296 -10.846 19.069 1.00 92.56 99 LYS A O 1
ATOM 842 N N . THR A 1 100 ? -16.544 -10.090 17.893 1.00 90.00 100 THR A N 1
ATOM 843 C CA . THR A 1 100 ? -16.107 -9.079 18.868 1.00 90.00 100 THR A CA 1
ATOM 844 C C . THR A 1 100 ? -16.206 -7.668 18.304 1.00 90.00 100 THR A C 1
ATOM 846 O O . THR A 1 100 ? -16.705 -6.767 18.971 1.00 90.00 100 THR A O 1
ATOM 849 N N . TYR A 1 101 ? -15.753 -7.454 17.068 1.00 91.19 101 TYR A N 1
ATOM 850 C CA . TYR A 1 101 ? -15.590 -6.107 16.528 1.00 91.19 101 TYR A CA 1
ATOM 851 C C . TYR A 1 101 ? -16.751 -5.727 15.608 1.00 91.19 101 TYR A C 1
ATOM 853 O O . TYR A 1 101 ? -16.788 -6.140 14.455 1.00 91.19 101 TYR A O 1
ATOM 861 N N . LEU A 1 102 ? -17.694 -4.932 16.123 1.00 91.38 102 LEU A N 1
ATOM 862 C CA . LEU A 1 102 ? -18.900 -4.511 15.393 1.00 91.38 102 LEU A CA 1
ATOM 863 C C . LEU A 1 102 ? -18.654 -3.401 14.361 1.00 91.38 102 LEU A C 1
ATOM 865 O O . LEU A 1 102 ? -19.358 -3.348 13.359 1.00 91.38 102 LEU A O 1
ATOM 869 N N . SER A 1 103 ? -17.697 -2.505 14.615 1.00 93.06 103 SER A N 1
ATOM 870 C CA . SER A 1 103 ? -17.483 -1.286 13.818 1.00 93.06 103 SER A CA 1
ATOM 871 C C . SER A 1 103 ? -16.121 -1.213 13.123 1.00 93.06 103 SER A C 1
ATOM 873 O O . SER A 1 103 ? -15.827 -0.224 12.448 1.00 93.06 103 SER A O 1
ATOM 875 N N . VAL A 1 104 ? -15.277 -2.239 13.273 1.00 94.25 104 VAL A N 1
ATOM 876 C CA . VAL A 1 104 ? -13.974 -2.306 12.599 1.00 94.25 104 VAL A CA 1
ATOM 877 C C . VAL A 1 104 ? -14.189 -2.670 11.135 1.00 94.25 104 VAL A C 1
ATOM 879 O O . VAL A 1 104 ? -14.818 -3.682 10.854 1.00 94.25 104 VAL A O 1
ATOM 882 N N . ILE A 1 105 ? -13.637 -1.877 10.215 1.00 95.12 105 ILE A N 1
ATOM 883 C CA . ILE A 1 105 ? -13.801 -2.081 8.761 1.00 95.12 105 ILE A CA 1
ATOM 884 C C . ILE A 1 105 ? -12.499 -2.371 8.011 1.00 95.12 105 ILE A C 1
ATOM 886 O O . ILE A 1 105 ? -12.531 -2.795 6.860 1.00 95.12 105 ILE A O 1
ATOM 890 N N . ALA A 1 106 ? -11.349 -2.098 8.621 1.00 95.69 106 ALA A N 1
ATOM 891 C CA . ALA A 1 106 ? -10.047 -2.259 7.986 1.00 95.69 106 ALA A CA 1
ATOM 892 C C . ALA A 1 106 ? -8.944 -2.381 9.038 1.00 95.69 106 ALA A C 1
ATOM 894 O O . ALA A 1 106 ? -9.151 -2.045 10.206 1.00 95.69 106 ALA A O 1
ATOM 895 N N . PHE A 1 107 ? -7.765 -2.811 8.602 1.00 94.88 107 PHE A N 1
ATOM 896 C CA . PHE A 1 107 ? -6.592 -3.025 9.443 1.00 94.88 107 PHE A CA 1
ATOM 897 C C . PHE A 1 107 ? -5.434 -2.173 8.941 1.00 94.88 107 PHE A C 1
ATOM 899 O O . PHE A 1 107 ? -5.135 -2.203 7.748 1.00 94.88 107 PHE A O 1
ATOM 906 N N . ILE A 1 108 ? -4.793 -1.416 9.827 1.00 94.06 108 ILE A N 1
ATOM 907 C CA . ILE A 1 108 ? -3.606 -0.621 9.510 1.00 94.06 108 ILE A CA 1
ATOM 908 C C . ILE A 1 108 ? -2.359 -1.260 10.100 1.00 94.06 108 ILE A C 1
ATOM 910 O O . ILE A 1 108 ? -2.348 -1.640 11.268 1.00 94.06 108 ILE A O 1
ATOM 914 N N . ASP A 1 109 ? -1.315 -1.354 9.284 1.00 92.69 109 ASP A N 1
ATOM 915 C CA . ASP A 1 109 ? -0.022 -1.876 9.712 1.00 92.69 109 ASP A CA 1
ATOM 916 C C . ASP A 1 109 ? 1.137 -1.265 8.906 1.00 92.69 109 ASP A C 1
ATOM 918 O O . ASP A 1 109 ? 0.973 -0.775 7.778 1.00 92.69 109 ASP A O 1
ATOM 922 N N . GLY A 1 110 ? 2.330 -1.299 9.494 1.00 91.69 110 GLY A N 1
ATOM 923 C CA . GLY A 1 110 ? 3.589 -0.999 8.834 1.00 91.69 110 GLY A CA 1
ATOM 924 C C . GLY A 1 110 ? 4.141 -2.238 8.129 1.00 91.69 110 GLY A C 1
ATOM 925 O O . GLY A 1 110 ? 4.550 -3.205 8.761 1.00 91.69 110 GLY A O 1
ATOM 926 N N . THR A 1 111 ? 4.253 -2.203 6.802 1.00 91.06 111 THR A N 1
ATOM 927 C CA . THR A 1 111 ? 4.905 -3.268 6.029 1.00 91.06 111 THR A CA 1
ATOM 928 C C . THR A 1 111 ? 6.319 -2.880 5.602 1.00 91.06 111 THR A C 1
ATOM 930 O O . THR A 1 111 ? 6.619 -1.717 5.328 1.00 91.06 111 THR A O 1
ATOM 933 N N . MET A 1 112 ? 7.220 -3.861 5.543 1.00 92.44 112 MET A N 1
ATOM 934 C CA . MET A 1 112 ? 8.633 -3.672 5.211 1.00 92.44 112 MET A CA 1
ATOM 935 C C . MET A 1 112 ? 8.996 -4.401 3.922 1.00 92.44 112 MET A C 1
ATOM 937 O O . MET A 1 112 ? 8.835 -5.614 3.817 1.00 92.44 112 MET A O 1
ATOM 941 N N . GLN A 1 113 ? 9.600 -3.680 2.980 1.00 91.75 113 GLN A N 1
ATOM 942 C CA . GLN A 1 113 ? 10.203 -4.256 1.782 1.00 91.75 113 GLN A CA 1
ATOM 943 C C . GLN A 1 113 ? 11.718 -4.340 1.965 1.00 91.75 113 GLN A C 1
ATOM 945 O O . GLN A 1 113 ? 12.414 -3.319 2.028 1.00 91.75 113 GLN A O 1
ATOM 950 N N . LYS A 1 114 ? 12.242 -5.567 2.045 1.00 92.31 114 LYS A N 1
ATOM 951 C CA . LYS A 1 114 ? 13.681 -5.818 2.188 1.00 92.31 114 LYS A CA 1
ATOM 952 C C . LYS A 1 114 ? 14.440 -5.324 0.956 1.00 92.31 114 LYS A C 1
ATOM 954 O O . LYS A 1 114 ? 14.035 -5.557 -0.181 1.00 92.31 114 LYS A O 1
ATOM 959 N N . LEU A 1 115 ? 15.579 -4.685 1.195 1.00 88.69 115 LEU A N 1
ATOM 960 C CA . LEU A 1 115 ? 16.506 -4.241 0.164 1.00 88.69 115 LEU A CA 1
ATOM 961 C C . LEU A 1 115 ? 17.804 -5.042 0.243 1.00 88.69 115 LEU A C 1
ATOM 963 O O . LEU A 1 115 ? 18.370 -5.249 1.317 1.00 88.69 115 LEU A O 1
ATOM 967 N N . CYS A 1 116 ? 18.298 -5.470 -0.915 1.00 81.06 116 CYS A N 1
ATOM 968 C CA . CYS A 1 116 ? 19.587 -6.139 -1.013 1.00 81.06 116 CYS A CA 1
ATOM 969 C C . CYS A 1 116 ? 20.701 -5.100 -1.179 1.00 81.06 116 CYS A C 1
ATOM 971 O O . CYS A 1 116 ? 20.693 -4.333 -2.142 1.00 81.06 116 CYS A O 1
ATOM 973 N N . CYS A 1 117 ? 21.673 -5.128 -0.265 1.00 79.31 117 CYS A N 1
ATOM 974 C CA . CYS A 1 117 ? 22.985 -4.485 -0.398 1.00 79.31 117 CYS A CA 1
ATOM 975 C C . CYS A 1 117 ? 22.949 -2.988 -0.780 1.00 79.31 117 CYS A C 1
ATOM 977 O O . CYS A 1 117 ? 23.360 -2.623 -1.890 1.00 79.31 117 CYS A O 1
ATOM 979 N N . PRO A 1 118 ? 22.508 -2.086 0.119 1.00 85.69 118 PRO A N 1
ATOM 980 C CA . PRO A 1 118 ? 22.701 -0.654 -0.089 1.00 85.69 118 PRO A CA 1
ATOM 981 C C . PRO A 1 118 ? 24.201 -0.352 -0.239 1.00 85.69 118 PRO A C 1
ATOM 983 O O . PRO A 1 118 ? 24.999 -0.714 0.618 1.00 85.69 118 PRO A O 1
ATOM 986 N N . LYS A 1 119 ? 24.613 0.258 -1.357 1.00 88.56 119 LYS A N 1
ATOM 987 C CA . LYS A 1 119 ? 26.045 0.353 -1.708 1.00 88.56 119 LYS A CA 1
ATOM 988 C C . LYS A 1 119 ? 26.824 1.436 -0.960 1.00 88.56 119 LYS A C 1
ATOM 990 O O . LYS A 1 119 ? 28.022 1.276 -0.787 1.00 88.56 119 LYS A O 1
ATOM 995 N N . SER A 1 120 ? 26.180 2.535 -0.569 1.00 91.25 120 SER A N 1
ATOM 996 C CA . SER A 1 120 ? 26.842 3.606 0.184 1.00 91.25 120 SER A CA 1
ATOM 997 C C . SER A 1 120 ? 26.588 3.454 1.678 1.00 91.25 120 SER A C 1
ATOM 999 O O . SER A 1 120 ? 25.493 3.058 2.076 1.00 91.25 120 SER A O 1
ATOM 1001 N N . GLU A 1 121 ? 27.579 3.813 2.493 1.00 90.81 121 GLU A N 1
ATOM 1002 C CA . GLU A 1 121 ? 27.490 3.768 3.957 1.00 90.81 121 GLU A CA 1
ATOM 1003 C C . GLU A 1 121 ? 26.295 4.575 4.483 1.00 90.81 121 GLU A C 1
ATOM 1005 O O . GLU A 1 121 ? 25.522 4.082 5.300 1.00 90.81 121 GLU A O 1
ATOM 1010 N N . GLU A 1 122 ? 26.078 5.776 3.941 1.00 90.50 122 GLU A N 1
ATOM 1011 C CA . GLU A 1 122 ? 24.914 6.611 4.251 1.00 90.50 122 GLU A CA 1
ATOM 1012 C C . GLU A 1 122 ? 23.598 5.849 4.026 1.00 90.50 122 GLU A C 1
ATOM 1014 O O . GLU A 1 122 ? 22.766 5.759 4.923 1.00 90.50 122 GLU A O 1
ATOM 1019 N N . LYS A 1 123 ? 23.433 5.197 2.866 1.00 89.31 123 LYS A N 1
ATOM 1020 C CA . LYS A 1 123 ? 22.221 4.419 2.565 1.00 89.31 123 LYS A CA 1
ATOM 1021 C C . LYS A 1 123 ? 22.096 3.190 3.450 1.00 89.31 123 LYS A C 1
ATOM 1023 O O . LYS A 1 123 ? 20.976 2.826 3.792 1.00 89.31 123 LYS A O 1
ATOM 1028 N N . GLN A 1 124 ? 23.204 2.538 3.800 1.00 89.25 124 GLN A N 1
ATOM 1029 C CA . GLN A 1 124 ? 23.179 1.411 4.730 1.00 89.25 124 GLN A CA 1
ATOM 1030 C C . GLN A 1 124 ? 22.654 1.863 6.088 1.00 89.25 124 GLN A C 1
ATOM 1032 O O . GLN A 1 124 ? 21.709 1.253 6.578 1.00 89.25 124 GLN A O 1
ATOM 1037 N N . LYS A 1 125 ? 23.190 2.961 6.635 1.00 89.06 125 LYS A N 1
ATOM 1038 C CA . LYS A 1 125 ? 22.754 3.553 7.907 1.00 89.06 125 LYS A CA 1
ATOM 1039 C C . LYS A 1 125 ? 21.284 3.963 7.870 1.00 89.06 125 LYS A C 1
ATOM 1041 O O . LYS A 1 125 ? 20.521 3.564 8.741 1.00 89.06 125 LYS A O 1
ATOM 1046 N N . THR A 1 126 ? 20.866 4.701 6.842 1.00 89.25 126 THR A N 1
ATOM 1047 C CA . THR A 1 126 ? 19.484 5.178 6.708 1.00 89.25 126 THR A CA 1
ATOM 1048 C C . THR A 1 126 ? 18.496 4.021 6.550 1.00 89.25 126 THR A C 1
ATOM 1050 O O . THR A 1 126 ? 17.476 3.984 7.225 1.00 89.25 126 THR A O 1
ATOM 1053 N N . LEU A 1 127 ? 18.782 3.044 5.686 1.00 91.38 127 LEU A N 1
ATOM 1054 C CA . LEU A 1 127 ? 17.844 1.957 5.377 1.00 91.38 127 LEU A CA 1
ATOM 1055 C C . LEU A 1 127 ? 17.866 0.817 6.398 1.00 91.38 127 LEU A C 1
ATOM 1057 O O . LEU A 1 127 ? 17.024 -0.075 6.316 1.00 91.38 127 LEU A O 1
ATOM 1061 N N . TYR A 1 128 ? 18.832 0.786 7.315 1.00 91.56 128 TYR A N 1
ATOM 1062 C CA . TYR A 1 128 ? 18.909 -0.261 8.324 1.00 91.56 128 TYR A CA 1
ATOM 1063 C C . TYR A 1 128 ? 17.805 -0.095 9.371 1.00 91.56 128 TYR A C 1
ATOM 1065 O O . TYR A 1 128 ? 17.709 0.920 10.059 1.00 91.56 128 TYR A O 1
ATOM 1073 N N . ASN A 1 129 ? 16.969 -1.118 9.504 1.00 90.62 129 ASN A N 1
ATOM 1074 C CA . ASN A 1 129 ? 16.004 -1.231 10.579 1.00 90.62 129 ASN A CA 1
ATOM 1075 C C . ASN A 1 129 ? 16.650 -1.986 11.746 1.00 90.62 129 ASN A C 1
ATOM 1077 O O . ASN A 1 129 ? 16.934 -3.180 11.639 1.00 90.62 129 ASN A O 1
ATOM 1081 N N . GLY A 1 130 ? 16.862 -1.283 12.861 1.00 88.75 130 GLY A N 1
ATOM 1082 C CA . GLY A 1 130 ? 17.516 -1.845 14.044 1.00 88.75 130 GLY A CA 1
ATOM 1083 C C . GLY A 1 130 ? 16.720 -2.951 14.739 1.00 88.75 130 GLY A C 1
ATOM 1084 O O . GLY A 1 130 ? 17.326 -3.839 15.316 1.00 88.75 130 GLY A O 1
ATOM 1085 N N . TRP A 1 131 ? 15.387 -2.941 14.644 1.00 87.81 131 TRP A N 1
ATOM 1086 C CA . TRP A 1 131 ? 14.529 -3.948 15.280 1.00 87.81 131 TRP A CA 1
ATOM 1087 C C . TRP A 1 131 ? 14.557 -5.296 14.551 1.00 87.81 131 TRP A C 1
ATOM 1089 O O . TRP A 1 131 ? 14.605 -6.352 15.174 1.00 87.81 131 TRP A O 1
ATOM 1099 N N . LYS A 1 132 ? 14.521 -5.275 13.217 1.00 89.50 132 LYS A N 1
ATOM 1100 C CA . LYS A 1 132 ? 14.513 -6.479 12.375 1.00 89.50 132 LYS A CA 1
ATOM 1101 C C . LYS A 1 132 ? 15.895 -6.876 11.867 1.00 89.50 132 LYS A C 1
ATOM 1103 O O . LYS A 1 132 ? 16.004 -7.914 11.222 1.00 89.50 132 LYS A O 1
ATOM 1108 N N . HIS A 1 133 ? 16.925 -6.066 12.117 1.00 92.06 133 HIS A N 1
ATOM 1109 C CA . HIS A 1 133 ? 18.296 -6.287 11.648 1.00 92.06 133 HIS A CA 1
ATOM 1110 C C . HIS A 1 133 ? 18.399 -6.489 10.125 1.00 92.06 133 HIS A C 1
ATOM 1112 O O . HIS A 1 133 ? 19.175 -7.304 9.626 1.00 92.06 133 HIS A O 1
ATOM 1118 N N . ILE A 1 134 ? 17.597 -5.744 9.359 1.00 92.56 134 ILE A N 1
ATOM 1119 C CA . ILE A 1 134 ? 17.578 -5.796 7.891 1.00 92.56 134 ILE A CA 1
ATOM 1120 C C . ILE A 1 134 ? 17.631 -4.393 7.300 1.00 92.56 134 ILE A C 1
ATOM 1122 O O . ILE A 1 134 ? 17.144 -3.437 7.896 1.00 92.56 134 ILE A O 1
ATOM 1126 N N . HIS A 1 135 ? 18.154 -4.273 6.080 1.00 93.69 135 HIS A N 1
ATOM 1127 C CA . HIS A 1 135 ? 17.937 -3.073 5.279 1.00 93.69 135 HIS A CA 1
ATOM 1128 C C . HIS A 1 135 ? 16.570 -3.153 4.608 1.00 93.69 135 HIS A C 1
ATOM 1130 O O . HIS A 1 135 ? 16.290 -4.108 3.877 1.00 93.69 135 HIS A O 1
ATOM 1136 N N . CYS A 1 136 ? 15.718 -2.163 4.840 1.00 93.94 136 CYS A N 1
ATOM 1137 C CA . CYS A 1 136 ? 14.387 -2.115 4.261 1.00 93.94 136 CYS A CA 1
ATOM 1138 C C . CYS A 1 136 ? 13.912 -0.681 4.024 1.00 93.94 136 CYS A C 1
ATOM 1140 O O . CYS A 1 136 ? 14.441 0.294 4.559 1.00 93.94 136 CYS A O 1
ATOM 1142 N N . ILE A 1 137 ? 12.886 -0.579 3.191 1.00 94.06 137 ILE A N 1
ATOM 1143 C CA . ILE A 1 137 ? 11.978 0.565 3.166 1.00 94.06 137 ILE A CA 1
ATOM 1144 C C . ILE A 1 137 ? 10.659 0.131 3.783 1.00 94.06 137 ILE A C 1
ATOM 1146 O O . ILE A 1 137 ? 10.290 -1.043 3.711 1.00 94.06 137 ILE A O 1
ATOM 1150 N N . LYS A 1 138 ? 9.961 1.081 4.388 1.00 92.81 138 LYS A N 1
ATOM 1151 C CA . LYS A 1 138 ? 8.665 0.860 5.016 1.00 92.81 138 LYS A CA 1
ATOM 1152 C C . LYS A 1 138 ? 7.539 1.473 4.203 1.00 92.81 138 LYS A C 1
ATOM 1154 O O . LYS A 1 138 ? 7.742 2.454 3.490 1.00 92.81 138 LYS A O 1
ATOM 1159 N N . TYR A 1 139 ? 6.356 0.909 4.358 1.00 93.75 139 TYR A N 1
ATOM 1160 C CA . TYR A 1 139 ? 5.102 1.452 3.868 1.00 93.75 139 TYR A CA 1
ATOM 1161 C C . TYR A 1 139 ? 4.050 1.312 4.958 1.00 93.75 139 TYR A C 1
ATOM 1163 O O . TYR A 1 139 ? 4.092 0.368 5.738 1.00 93.75 139 TYR A O 1
ATOM 1171 N N . GLN A 1 140 ? 3.098 2.230 4.992 1.00 94.12 140 GLN A N 1
ATOM 1172 C CA . GLN A 1 140 ? 1.905 2.099 5.815 1.00 94.12 140 GLN A CA 1
ATOM 1173 C C . GLN A 1 140 ? 0.776 1.587 4.929 1.00 94.12 140 GLN A C 1
ATOM 1175 O O . GLN A 1 140 ? 0.453 2.225 3.925 1.00 94.12 140 GLN A O 1
ATOM 1180 N N . ALA A 1 141 ? 0.205 0.442 5.285 1.00 95.00 141 ALA A N 1
ATOM 1181 C CA . ALA A 1 141 ? -0.864 -0.190 4.533 1.00 95.00 141 ALA A CA 1
ATOM 1182 C C . ALA A 1 141 ? -2.159 -0.193 5.350 1.00 95.00 141 ALA A C 1
ATOM 1184 O O . ALA A 1 141 ? -2.133 -0.500 6.538 1.00 95.00 141 ALA A O 1
ATOM 1185 N N . ILE A 1 142 ? -3.282 0.113 4.703 1.00 95.19 142 ILE A N 1
ATOM 1186 C CA . ILE A 1 142 ? -4.623 -0.163 5.220 1.00 95.19 142 ILE A CA 1
ATOM 1187 C C . ILE A 1 142 ? -5.203 -1.287 4.369 1.00 95.19 142 ILE A C 1
ATOM 1189 O O . ILE A 1 142 ? -5.443 -1.111 3.174 1.00 95.19 142 ILE A O 1
ATOM 1193 N N . ALA A 1 143 ? -5.375 -2.456 4.971 1.00 95.38 143 ALA A N 1
ATOM 1194 C CA . ALA A 1 143 ? -5.953 -3.635 4.345 1.00 95.38 143 ALA A CA 1
ATOM 1195 C C . ALA A 1 143 ? -7.438 -3.749 4.703 1.00 95.38 143 ALA A C 1
ATOM 1197 O O . ALA A 1 143 ? -7.812 -3.636 5.872 1.00 95.38 143 ALA A O 1
ATOM 1198 N N . ILE A 1 144 ? -8.280 -3.983 3.698 1.00 94.75 144 ILE A N 1
ATOM 1199 C CA . ILE A 1 144 ? -9.715 -4.243 3.872 1.00 94.75 144 ILE A CA 1
ATOM 1200 C C . ILE A 1 144 ? -10.013 -5.750 3.760 1.00 94.75 144 ILE A C 1
ATOM 1202 O O . ILE A 1 144 ? -9.204 -6.486 3.187 1.00 94.75 144 ILE A O 1
ATOM 1206 N N . PRO A 1 145 ? -11.157 -6.231 4.288 1.00 93.25 145 PRO A N 1
ATOM 1207 C CA . PRO A 1 145 ? -11.524 -7.653 4.285 1.00 93.25 145 PRO A CA 1
ATOM 1208 C C . PRO A 1 145 ? -11.505 -8.339 2.914 1.00 93.25 145 PRO A C 1
ATOM 1210 O O . PRO A 1 145 ? -11.213 -9.531 2.838 1.00 93.25 145 PRO A O 1
ATOM 1213 N N . ASP A 1 146 ? -11.697 -7.588 1.829 1.00 89.12 146 ASP A N 1
ATOM 1214 C CA . ASP A 1 146 ? -11.641 -8.094 0.448 1.00 89.12 146 ASP A CA 1
ATOM 1215 C C . ASP A 1 146 ? -10.215 -8.428 -0.030 1.00 89.12 146 ASP A C 1
ATOM 1217 O O . ASP A 1 146 ? -9.978 -8.657 -1.214 1.00 89.12 146 ASP A O 1
ATOM 1221 N N . SER A 1 147 ? -9.233 -8.443 0.880 1.00 82.12 147 SER A N 1
ATOM 1222 C CA . SER A 1 147 ? -7.805 -8.671 0.605 1.00 82.12 147 SER A CA 1
ATOM 1223 C C . SER A 1 147 ? -7.145 -7.593 -0.262 1.00 82.12 147 SER A C 1
ATOM 1225 O O . SER A 1 147 ? -5.994 -7.735 -0.678 1.00 82.12 147 SER A O 1
ATOM 1227 N N . ILE A 1 148 ? -7.851 -6.493 -0.518 1.00 88.94 148 ILE A N 1
ATOM 1228 C CA . ILE A 1 148 ? -7.327 -5.322 -1.215 1.00 88.94 148 ILE A CA 1
ATOM 1229 C C . ILE A 1 148 ? -6.686 -4.382 -0.188 1.00 88.94 148 ILE A C 1
ATOM 1231 O O . ILE A 1 148 ? -7.180 -4.185 0.921 1.00 88.94 148 ILE A O 1
ATOM 1235 N N . THR A 1 149 ? -5.571 -3.766 -0.565 1.00 92.19 149 THR A N 1
ATOM 1236 C CA . THR A 1 149 ? -4.992 -2.650 0.184 1.00 92.19 149 THR A CA 1
ATOM 1237 C C . THR A 1 149 ? -5.658 -1.356 -0.277 1.00 92.19 149 THR A C 1
ATOM 1239 O O . THR A 1 149 ? -5.449 -0.925 -1.409 1.00 92.19 149 THR A O 1
ATOM 1242 N N . SER A 1 150 ? -6.483 -0.752 0.579 1.00 93.56 150 SER A N 1
ATOM 1243 C CA . SER A 1 150 ? -7.211 0.488 0.279 1.00 93.56 150 SER A CA 1
ATOM 1244 C C . SER A 1 150 ? -6.345 1.742 0.420 1.00 93.56 150 SER A C 1
ATOM 1246 O O . SER A 1 150 ? -6.704 2.798 -0.091 1.00 93.56 150 SER A O 1
ATOM 1248 N N . SER A 1 151 ? -5.197 1.640 1.088 1.00 94.75 151 SER A N 1
ATOM 1249 C CA . SER A 1 151 ? -4.200 2.707 1.200 1.00 94.75 151 SER A CA 1
ATOM 1250 C C . SER A 1 151 ? -2.815 2.093 1.372 1.00 94.75 151 SER A C 1
ATOM 1252 O O . SER A 1 151 ? -2.640 1.218 2.212 1.00 94.75 151 SER A O 1
ATOM 1254 N N . LEU A 1 152 ? -1.829 2.558 0.612 1.00 94.50 152 LEU A N 1
ATOM 1255 C CA . LEU A 1 152 ? -0.425 2.170 0.661 1.00 94.50 152 LEU A CA 1
ATOM 1256 C C . LEU A 1 152 ? 0.442 3.426 0.530 1.00 94.50 152 LEU A C 1
ATOM 1258 O O . LEU A 1 152 ? 0.726 3.895 -0.573 1.00 94.50 152 LEU A O 1
ATOM 1262 N N . ILE A 1 153 ? 0.893 3.952 1.666 1.00 93.12 153 ILE A N 1
ATOM 1263 C CA . ILE A 1 153 ? 1.671 5.190 1.725 1.00 93.12 153 ILE A CA 1
ATOM 1264 C C . ILE A 1 153 ? 3.149 4.861 1.939 1.00 93.12 153 ILE A C 1
ATOM 1266 O O . ILE A 1 153 ? 3.500 3.992 2.737 1.00 93.12 153 ILE A O 1
ATOM 1270 N N . GLY A 1 154 ? 4.025 5.560 1.219 1.00 92.00 154 GLY A N 1
ATOM 1271 C CA . GLY A 1 154 ? 5.477 5.424 1.295 1.00 92.00 154 GLY A CA 1
ATOM 1272 C C . GLY A 1 154 ? 6.135 5.703 -0.062 1.00 92.00 154 GLY A C 1
ATOM 1273 O O . GLY A 1 154 ? 5.508 6.298 -0.944 1.00 92.00 154 GLY A O 1
ATOM 1274 N N . PRO A 1 155 ? 7.386 5.265 -0.279 1.00 92.00 155 PRO A N 1
ATOM 1275 C CA . PRO A 1 155 ? 8.243 4.554 0.668 1.00 92.00 155 PRO A CA 1
ATOM 1276 C C . PRO A 1 155 ? 8.774 5.464 1.775 1.00 92.00 155 PRO A C 1
ATOM 1278 O O . PRO A 1 155 ? 9.062 6.637 1.547 1.00 92.00 155 PRO A O 1
ATOM 1281 N N . PHE A 1 156 ? 9.003 4.876 2.940 1.00 91.50 156 PHE A N 1
ATOM 1282 C CA . PHE A 1 156 ? 9.674 5.516 4.056 1.00 91.50 156 PHE A CA 1
ATOM 1283 C C . PHE A 1 156 ? 10.977 4.821 4.435 1.00 91.50 156 PHE A C 1
ATOM 1285 O O . PHE A 1 156 ? 11.232 3.665 4.087 1.00 91.50 156 PHE A O 1
ATOM 1292 N N . VAL A 1 157 ? 11.800 5.537 5.194 1.00 89.69 157 VAL A N 1
ATOM 1293 C CA . VAL A 1 157 ? 13.060 5.032 5.732 1.00 89.69 157 VAL A CA 1
ATOM 1294 C C . VAL A 1 157 ? 12.803 3.907 6.741 1.00 89.69 157 VAL A C 1
ATOM 1296 O O . VAL A 1 157 ? 12.016 4.070 7.671 1.00 89.69 157 VAL A O 1
ATOM 1299 N N . GLY A 1 158 ? 13.497 2.775 6.582 1.00 82.62 158 GLY A N 1
ATOM 1300 C CA . GLY A 1 158 ? 13.277 1.567 7.381 1.00 82.62 158 GLY A CA 1
ATOM 1301 C C . GLY A 1 158 ? 13.448 1.743 8.891 1.00 82.62 158 GLY A C 1
ATOM 1302 O O . GLY A 1 158 ? 12.763 1.067 9.654 1.00 82.62 158 GLY A O 1
ATOM 1303 N N . SER A 1 159 ? 14.312 2.659 9.336 1.00 81.12 159 SER A N 1
ATOM 1304 C CA . SER A 1 159 ? 14.555 2.948 10.757 1.00 81.12 159 SER A CA 1
ATOM 1305 C C . SER A 1 159 ? 13.426 3.716 11.449 1.00 81.12 159 SER A C 1
ATOM 1307 O O . SER A 1 159 ? 13.403 3.792 12.675 1.00 81.12 159 SER A O 1
ATOM 1309 N N . THR A 1 160 ? 12.495 4.300 10.693 1.00 84.12 160 THR A N 1
ATOM 1310 C CA . THR A 1 160 ? 11.453 5.150 11.269 1.00 84.12 160 THR A CA 1
ATOM 1311 C C . THR A 1 160 ? 10.269 4.320 11.781 1.00 84.12 160 THR A C 1
ATOM 1313 O O . THR A 1 160 ? 9.940 3.250 11.263 1.00 84.12 160 THR A O 1
ATOM 1316 N N . HIS A 1 161 ? 9.673 4.800 12.868 1.00 85.56 161 HIS A N 1
ATOM 1317 C CA . HIS A 1 161 ? 8.586 4.155 13.590 1.00 85.56 161 HIS A CA 1
ATOM 1318 C C . HIS A 1 161 ? 7.226 4.405 12.925 1.00 85.56 161 HIS A C 1
ATOM 1320 O O . HIS A 1 161 ? 6.983 5.494 12.404 1.00 85.56 161 HIS A O 1
ATOM 1326 N N . ASP A 1 162 ? 6.319 3.432 12.979 1.00 85.75 162 ASP A N 1
ATOM 1327 C CA . ASP A 1 162 ? 5.101 3.457 12.158 1.00 85.75 162 ASP A CA 1
ATOM 1328 C C . ASP A 1 162 ? 4.121 4.559 12.596 1.00 85.75 162 ASP A C 1
ATOM 1330 O O . ASP A 1 162 ? 3.506 5.219 11.753 1.00 85.75 162 ASP A O 1
ATOM 1334 N N . ALA A 1 163 ? 4.089 4.871 13.898 1.00 86.62 163 ALA A N 1
ATOM 1335 C CA . ALA A 1 163 ? 3.338 6.007 14.438 1.00 86.62 163 ALA A CA 1
ATOM 1336 C C . ALA A 1 163 ? 3.810 7.363 13.885 1.00 86.62 163 ALA A C 1
ATOM 1338 O O . ALA A 1 163 ? 3.003 8.271 13.703 1.00 86.62 163 ALA A O 1
ATOM 1339 N N . LYS A 1 164 ? 5.109 7.503 13.581 1.00 88.69 164 LYS A N 1
ATOM 1340 C CA . LYS A 1 164 ? 5.648 8.748 13.021 1.00 88.69 164 LYS A CA 1
ATOM 1341 C C . LYS A 1 164 ? 5.126 8.966 11.603 1.00 88.69 164 LYS A C 1
ATOM 1343 O O . LYS A 1 164 ? 4.679 10.063 11.290 1.00 88.69 164 LYS A O 1
ATOM 1348 N N . PHE A 1 165 ? 5.083 7.920 10.775 1.00 87.94 165 PHE A N 1
ATOM 1349 C CA . PHE A 1 165 ? 4.473 8.029 9.446 1.00 87.94 165 PHE A CA 1
ATOM 1350 C C . PHE A 1 165 ? 2.985 8.315 9.530 1.00 87.94 165 PHE A C 1
ATOM 1352 O O . PHE A 1 165 ? 2.476 9.100 8.742 1.00 87.94 165 PHE A O 1
ATOM 1359 N N . PHE A 1 166 ? 2.282 7.695 10.476 1.00 89.94 166 PHE A N 1
ATOM 1360 C CA . PHE A 1 166 ? 0.858 7.935 10.678 1.00 89.94 166 PHE A CA 1
ATOM 1361 C C . PHE A 1 166 ? 0.541 9.421 10.917 1.00 89.94 166 PHE A C 1
ATOM 1363 O O . PHE A 1 166 ? -0.397 9.943 10.311 1.00 89.94 166 PHE A O 1
ATOM 1370 N N . ASP A 1 167 ? 1.359 10.111 11.717 1.00 90.31 167 ASP A N 1
ATOM 1371 C CA . ASP A 1 167 ? 1.227 11.554 11.943 1.00 90.31 167 ASP A CA 1
ATOM 1372 C C . ASP A 1 167 ? 1.711 12.398 10.749 1.00 90.31 167 ASP A C 1
ATOM 1374 O O . ASP A 1 167 ? 0.977 13.258 10.260 1.00 90.31 167 ASP A O 1
ATOM 1378 N N . GLU A 1 168 ? 2.909 12.128 10.217 1.00 90.06 168 GLU A N 1
ATOM 1379 C CA . GLU A 1 168 ? 3.482 12.892 9.094 1.00 90.06 168 GLU A CA 1
ATOM 1380 C C . GLU A 1 168 ? 2.602 12.835 7.840 1.00 90.06 168 GLU A C 1
ATOM 1382 O O . GLU A 1 168 ? 2.485 13.807 7.095 1.00 90.06 168 GLU A O 1
ATOM 1387 N N . THR A 1 169 ? 1.957 11.694 7.607 1.00 89.94 169 THR A N 1
ATOM 1388 C CA . THR A 1 169 ? 1.083 11.492 6.449 1.00 89.94 169 THR A CA 1
ATOM 1389 C C . THR A 1 169 ? -0.333 11.987 6.677 1.00 89.94 169 THR A C 1
ATOM 1391 O O . THR A 1 169 ? -1.103 11.984 5.713 1.00 89.94 169 THR A O 1
ATOM 1394 N N . LYS A 1 170 ? -0.687 12.408 7.899 1.00 92.31 170 LYS A N 1
ATOM 1395 C CA . LYS A 1 170 ? -2.045 12.820 8.279 1.00 92.31 170 LYS A CA 1
ATOM 1396 C C . LYS A 1 170 ? -3.089 11.739 7.984 1.00 92.31 170 LYS A C 1
ATOM 1398 O O . LYS A 1 170 ? -4.204 12.023 7.548 1.00 92.31 170 LYS A O 1
ATOM 1403 N N . THR A 1 171 ? -2.725 10.472 8.207 1.00 91.25 171 THR A N 1
ATOM 1404 C CA . THR A 1 171 ? -3.634 9.337 7.979 1.00 91.25 171 THR A CA 1
ATOM 1405 C C . THR A 1 171 ? -4.855 9.416 8.890 1.00 91.25 171 THR A C 1
ATOM 1407 O O . THR A 1 171 ? -5.964 9.166 8.422 1.00 91.25 171 THR A O 1
ATOM 1410 N N . LEU A 1 172 ? -4.693 9.847 10.148 1.00 91.12 172 LEU A N 1
ATOM 1411 C CA . LEU A 1 172 ? -5.827 10.064 11.051 1.00 91.12 172 LEU A CA 1
ATOM 1412 C C . LEU A 1 172 ? -6.833 11.071 10.487 1.00 91.12 172 LEU A C 1
ATOM 1414 O O . LEU A 1 172 ? -8.027 10.789 10.478 1.00 91.12 172 LEU A O 1
ATOM 1418 N N . ASP A 1 173 ? -6.357 12.201 9.968 1.00 91.56 173 ASP A N 1
ATOM 1419 C CA . ASP A 1 173 ? -7.221 13.257 9.435 1.00 91.56 173 ASP A CA 1
ATOM 1420 C C . ASP A 1 173 ? -8.023 12.758 8.228 1.00 91.56 173 ASP A C 1
ATOM 1422 O O . ASP A 1 173 ? -9.219 13.031 8.118 1.00 91.56 173 ASP A O 1
ATOM 1426 N N . ARG A 1 174 ? -7.401 11.949 7.354 1.00 90.56 174 ARG A N 1
ATOM 1427 C CA . ARG A 1 174 ? -8.112 11.286 6.247 1.00 90.56 174 ARG A CA 1
ATOM 1428 C C . ARG A 1 174 ? -9.196 10.345 6.768 1.00 90.56 174 ARG A C 1
ATOM 1430 O O . ARG A 1 174 ? -10.319 10.382 6.272 1.00 90.56 174 ARG A O 1
ATOM 1437 N N . LEU A 1 175 ? -8.884 9.522 7.769 1.00 91.19 175 LEU A N 1
ATOM 1438 C CA . LEU A 1 175 ? -9.850 8.593 8.359 1.00 91.19 175 LEU A CA 1
ATOM 1439 C C . LEU A 1 175 ? -11.009 9.332 9.028 1.00 91.19 175 LEU A C 1
ATOM 1441 O O . LEU A 1 175 ? -12.158 8.947 8.839 1.00 91.19 175 LEU A O 1
ATOM 1445 N N . ILE A 1 176 ? -10.735 10.409 9.766 1.00 89.50 176 ILE A N 1
ATOM 1446 C CA . ILE A 1 176 ? -11.772 11.252 10.370 1.00 89.50 176 ILE A CA 1
ATOM 1447 C C . ILE A 1 176 ? -12.666 11.831 9.278 1.00 89.50 176 ILE A C 1
ATOM 1449 O O . ILE A 1 176 ? -13.882 11.676 9.366 1.00 89.50 176 ILE A O 1
ATOM 1453 N N . LEU A 1 177 ? -12.086 12.435 8.240 1.00 88.94 177 LEU A N 1
ATOM 1454 C CA . LEU A 1 177 ? -12.845 13.054 7.159 1.00 88.94 177 LEU A CA 1
ATOM 1455 C C . LEU A 1 177 ? -13.774 12.050 6.462 1.00 88.94 177 LEU A C 1
ATOM 1457 O O . LEU A 1 177 ? -14.973 12.296 6.355 1.00 88.94 177 LEU A O 1
ATOM 1461 N N . TYR A 1 178 ? -13.243 10.911 6.013 1.00 88.00 178 TYR A N 1
ATOM 1462 C CA . TYR A 1 178 ? -14.026 9.960 5.223 1.00 88.00 178 TYR A CA 1
ATOM 1463 C C . TYR A 1 178 ? -14.947 9.095 6.082 1.00 88.00 178 TYR A C 1
ATOM 1465 O O . TYR A 1 178 ? -16.124 8.946 5.759 1.00 88.00 178 TYR A O 1
ATOM 1473 N N . LEU A 1 179 ? -14.461 8.550 7.200 1.00 89.19 179 LEU A N 1
ATOM 1474 C CA . LEU A 1 179 ? -15.266 7.625 7.998 1.00 89.19 179 LEU A CA 1
ATOM 1475 C C . LEU A 1 179 ? -16.354 8.338 8.790 1.00 89.19 179 LEU A C 1
ATOM 1477 O O . LEU A 1 179 ? -17.387 7.729 9.033 1.00 89.19 179 LEU A O 1
ATOM 1481 N N . THR A 1 180 ? -16.179 9.601 9.187 1.00 86.81 180 THR A N 1
ATOM 1482 C CA . THR A 1 180 ? -17.255 10.338 9.880 1.00 86.81 180 THR A CA 1
ATOM 1483 C C . THR A 1 180 ? -18.440 10.571 8.950 1.00 86.81 180 THR A C 1
ATOM 1485 O O . THR A 1 180 ? -19.567 10.267 9.325 1.00 86.81 180 THR A O 1
ATOM 1488 N N . VAL A 1 181 ? -18.180 11.003 7.712 1.00 86.12 181 VAL A N 1
ATOM 1489 C CA . VAL A 1 181 ? -19.222 11.192 6.691 1.00 86.12 181 VAL A CA 1
ATOM 1490 C C . VAL A 1 181 ? -19.940 9.877 6.384 1.00 86.12 181 VAL A C 1
ATOM 1492 O O . VAL A 1 181 ? -21.160 9.846 6.272 1.00 86.12 181 VAL A O 1
ATOM 1495 N N . VAL A 1 182 ? -19.187 8.782 6.275 1.00 87.56 182 VAL A N 1
ATOM 1496 C CA . VAL A 1 182 ? -19.727 7.476 5.875 1.00 87.56 182 VAL A CA 1
ATOM 1497 C C . VAL A 1 182 ? -20.448 6.750 7.016 1.00 87.56 182 VAL A C 1
ATOM 1499 O O . VAL A 1 182 ? -21.364 5.971 6.761 1.00 87.56 182 VAL A O 1
ATOM 1502 N N . SER A 1 183 ? -20.059 6.993 8.271 1.00 85.19 183 SER A N 1
ATOM 1503 C CA . SER A 1 183 ? -20.699 6.355 9.430 1.00 85.19 183 SER A CA 1
ATOM 1504 C C . SER A 1 183 ? -22.126 6.854 9.651 1.00 85.19 183 SER A C 1
ATOM 1506 O O . SER A 1 183 ? -22.980 6.061 10.046 1.00 85.19 183 SER A O 1
ATOM 1508 N N . GLY A 1 184 ? -22.394 8.143 9.400 1.00 82.56 184 GLY A N 1
ATOM 1509 C CA . GLY A 1 184 ? -23.657 8.767 9.801 1.00 82.56 184 GLY A CA 1
ATOM 1510 C C . GLY A 1 184 ? -23.930 8.512 11.288 1.00 82.56 184 GLY A C 1
ATOM 1511 O O . GLY A 1 184 ? -23.040 8.708 12.114 1.00 82.56 184 GLY A O 1
ATOM 1512 N N . ASP A 1 185 ? -25.113 7.976 11.599 1.00 79.62 185 ASP A N 1
ATOM 1513 C CA . ASP A 1 185 ? -25.529 7.617 12.965 1.00 79.62 185 ASP A CA 1
ATOM 1514 C C . ASP A 1 185 ? -25.209 6.158 13.356 1.00 79.62 185 ASP A C 1
ATOM 1516 O O . ASP A 1 185 ? -25.583 5.696 14.437 1.00 79.62 185 ASP A O 1
ATOM 1520 N N . LYS A 1 186 ? -24.537 5.385 12.488 1.00 79.38 186 LYS A N 1
ATOM 1521 C CA . LYS A 1 186 ? -24.198 3.982 12.777 1.00 79.38 186 LYS A CA 1
ATOM 1522 C C . LYS A 1 186 ? -23.078 3.903 13.819 1.00 79.38 186 LYS A C 1
ATOM 1524 O O . LYS A 1 186 ? -22.104 4.641 13.735 1.00 79.38 186 LYS A O 1
ATOM 1529 N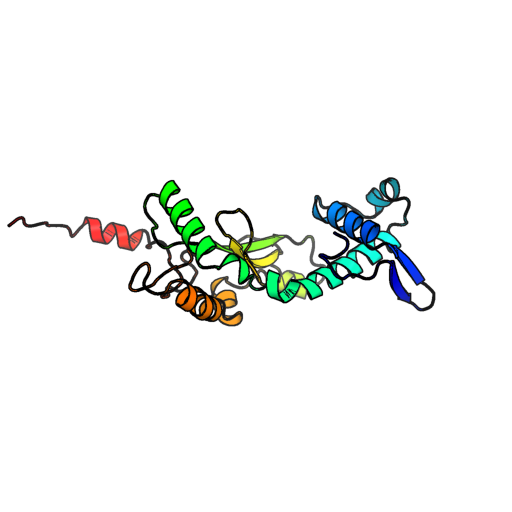 N . TYR A 1 187 ? -23.177 2.948 14.747 1.00 78.56 187 TYR A N 1
ATOM 1530 C CA . TYR A 1 187 ? -22.174 2.645 15.786 1.00 78.56 187 TYR A CA 1
ATOM 1531 C C . TYR A 1 187 ? -21.738 3.850 16.651 1.00 78.56 187 TYR A C 1
ATOM 1533 O O . TYR A 1 187 ? -20.544 4.161 16.724 1.00 78.56 187 TYR A O 1
ATOM 1541 N N . PRO A 1 188 ? -22.662 4.544 17.336 1.00 75.31 188 PRO A N 1
ATOM 1542 C CA . PRO A 1 188 ? -22.296 5.647 18.219 1.00 75.31 188 PRO A CA 1
ATOM 1543 C C . PRO A 1 188 ? -21.395 5.177 19.382 1.00 75.31 188 PRO A C 1
ATOM 1545 O O . PRO A 1 188 ? -21.488 4.025 19.809 1.00 75.31 188 PRO A O 1
ATOM 1548 N N . PRO A 1 189 ? -20.527 6.053 19.924 1.00 74.12 189 PRO A N 1
ATOM 1549 C CA . PRO A 1 189 ? -20.302 7.444 19.512 1.00 74.12 189 PRO A CA 1
ATOM 1550 C C . PRO A 1 189 ? -19.239 7.601 18.407 1.00 74.12 189 PRO A C 1
ATOM 1552 O O . PRO A 1 189 ? -19.000 8.712 17.943 1.00 74.12 189 PRO A O 1
ATOM 1555 N N . PHE A 1 190 ? -18.564 6.519 18.002 1.00 77.19 190 PHE A N 1
ATOM 1556 C CA . PHE A 1 190 ? -17.335 6.602 17.201 1.00 77.19 190 PHE A CA 1
ATOM 1557 C C . PHE A 1 190 ? -17.507 6.242 15.723 1.00 77.19 190 PHE A C 1
ATOM 1559 O O . PHE A 1 190 ? -16.638 6.577 14.919 1.00 77.19 190 PHE A O 1
ATOM 1566 N N . GLY A 1 191 ? -18.613 5.613 15.333 1.00 89.88 191 GLY A N 1
ATOM 1567 C CA . GLY A 1 191 ? -18.838 5.152 13.969 1.00 89.88 191 GLY A CA 1
ATOM 1568 C C . GLY A 1 191 ? -17.916 4.010 13.558 1.00 89.88 191 GLY A C 1
ATOM 1569 O O . GLY A 1 191 ? -17.408 3.258 14.393 1.00 89.88 191 GLY A O 1
ATOM 1570 N N . TYR A 1 192 ? -17.682 3.895 12.251 1.00 93.81 192 TYR A N 1
ATOM 1571 C CA . TYR A 1 192 ? -16.682 2.987 11.701 1.00 93.81 192 TYR A CA 1
ATOM 1572 C C . TYR A 1 192 ? -15.267 3.402 12.108 1.00 93.81 192 TYR A C 1
ATOM 1574 O O . TYR A 1 192 ? -14.909 4.588 12.077 1.00 93.81 192 TYR A O 1
ATOM 1582 N N . VAL A 1 193 ? -14.456 2.399 12.439 1.00 94.06 193 VAL A N 1
ATOM 1583 C CA . VAL A 1 193 ? -13.064 2.545 12.875 1.00 94.06 193 VAL A CA 1
ATOM 1584 C C . VAL A 1 193 ? -12.162 1.561 12.133 1.00 94.06 193 VAL A C 1
ATOM 1586 O O . VAL A 1 193 ? -12.619 0.562 11.577 1.00 94.06 193 VAL A O 1
ATOM 1589 N N . ILE A 1 194 ? -10.860 1.826 12.140 1.00 94.50 194 ILE A N 1
ATOM 1590 C CA . ILE A 1 194 ? -9.852 0.866 11.688 1.00 94.50 194 ILE A CA 1
ATOM 1591 C C . ILE A 1 194 ? -9.105 0.287 12.884 1.00 94.50 194 ILE A C 1
ATOM 1593 O O . ILE A 1 194 ? -8.978 0.941 13.917 1.00 94.50 194 ILE A O 1
ATOM 1597 N N . TYR A 1 195 ? -8.610 -0.933 12.748 1.00 93.88 195 TYR A N 1
ATOM 1598 C CA . TYR A 1 195 ? -7.840 -1.613 13.779 1.00 93.88 195 TYR A CA 1
ATOM 1599 C C . TYR A 1 195 ? -6.347 -1.470 13.495 1.00 93.88 195 TYR A C 1
ATOM 1601 O O . TYR A 1 195 ? -5.894 -1.833 12.413 1.00 93.88 195 TYR A O 1
ATOM 1609 N N . GLY A 1 196 ? -5.587 -0.948 14.451 1.00 92.75 196 GLY A N 1
ATOM 1610 C CA . GLY A 1 196 ? -4.128 -0.874 14.400 1.00 92.75 196 GLY A CA 1
ATOM 1611 C C . GLY A 1 196 ? -3.493 -1.656 15.544 1.00 92.75 196 GLY A C 1
ATOM 1612 O O . GLY A 1 196 ? -4.150 -1.981 16.536 1.00 92.75 196 GLY A O 1
ATOM 1613 N N . ASP A 1 197 ? -2.204 -1.952 15.415 1.00 87.25 197 ASP A N 1
ATOM 1614 C CA . ASP A 1 197 ? -1.425 -2.495 16.524 1.00 87.25 197 ASP A CA 1
ATOM 1615 C C . ASP A 1 197 ? -1.257 -1.465 17.670 1.00 87.25 197 ASP A C 1
ATOM 1617 O O . ASP A 1 197 ? -1.720 -0.321 17.609 1.00 87.25 197 ASP A O 1
ATOM 1621 N N . GLN A 1 198 ? -0.593 -1.870 18.756 1.00 83.69 198 GLN A N 1
ATOM 1622 C CA . GLN A 1 198 ? -0.407 -1.016 19.938 1.00 83.69 198 GLN A CA 1
ATOM 1623 C C . GLN A 1 198 ? 0.421 0.248 19.669 1.00 83.69 198 GLN A C 1
ATOM 1625 O O . GLN A 1 198 ? 0.386 1.183 20.477 1.00 83.69 198 GLN A O 1
ATOM 1630 N N . VAL A 1 199 ? 1.164 0.261 18.562 1.00 83.56 199 VAL A N 1
ATOM 1631 C CA . VAL A 1 199 ? 2.102 1.312 18.194 1.00 83.56 199 VAL A CA 1
ATOM 1632 C C . VAL A 1 199 ? 1.365 2.551 17.686 1.00 83.56 199 VAL A C 1
ATOM 1634 O O . VAL A 1 199 ? 1.848 3.674 17.860 1.00 83.56 199 VAL A O 1
ATOM 1637 N N . TYR A 1 200 ? 0.176 2.379 17.105 1.00 84.69 200 TYR A N 1
ATOM 1638 C CA . TYR A 1 200 ? -0.647 3.493 16.646 1.00 84.69 200 TYR A CA 1
ATOM 1639 C C . TYR A 1 200 ? -1.302 4.257 17.812 1.00 84.69 200 TYR A C 1
ATOM 1641 O O . TYR A 1 200 ? -1.719 3.669 18.820 1.00 84.69 200 TYR A O 1
ATOM 1649 N N . PRO A 1 201 ? -1.430 5.593 17.694 1.00 78.50 201 PRO A N 1
ATOM 1650 C CA . PRO A 1 201 ? -2.082 6.392 18.720 1.00 78.50 201 PRO A CA 1
ATOM 1651 C C . PRO A 1 201 ? -3.563 6.011 18.834 1.00 78.50 201 PRO A C 1
ATOM 1653 O O . PRO A 1 201 ? -4.268 5.875 17.830 1.00 78.50 201 PRO A O 1
ATOM 1656 N N . ARG A 1 202 ? -4.054 5.887 20.074 1.00 75.12 202 ARG A N 1
ATOM 1657 C CA . ARG A 1 202 ? -5.487 5.698 20.327 1.00 75.12 202 ARG A CA 1
ATOM 1658 C C . ARG A 1 202 ? -6.223 6.947 19.854 1.00 75.12 202 ARG A C 1
ATOM 1660 O O . ARG A 1 202 ? -5.891 8.053 20.269 1.00 75.12 202 ARG A O 1
ATOM 1667 N N . SER A 1 203 ? -7.225 6.766 19.005 1.00 82.81 203 SER A N 1
ATOM 1668 C CA . SER A 1 203 ? -8.054 7.865 18.513 1.00 82.81 203 SER A CA 1
ATOM 1669 C C . SER A 1 203 ? -9.480 7.391 18.262 1.00 82.81 203 SER A C 1
ATOM 1671 O O . SER A 1 203 ? -9.756 6.195 18.257 1.00 82.81 203 SER A O 1
ATOM 1673 N N . TYR A 1 204 ? -10.383 8.329 17.988 1.00 82.19 204 TYR A N 1
ATOM 1674 C CA . TYR A 1 204 ? -11.778 8.027 17.662 1.00 82.19 204 TYR A CA 1
ATOM 1675 C C . TYR A 1 204 ? -11.954 7.153 16.412 1.00 82.19 204 TYR A C 1
ATOM 1677 O O . TYR A 1 204 ? -13.020 6.578 16.229 1.00 82.19 204 TYR A O 1
ATOM 1685 N N . LYS A 1 205 ? -10.932 7.057 15.548 1.00 88.62 205 LYS A N 1
ATOM 1686 C CA . LYS A 1 205 ? -10.970 6.275 14.302 1.00 88.62 205 LYS A CA 1
ATOM 1687 C C . LYS A 1 205 ? -9.962 5.132 14.245 1.00 88.62 205 LYS A C 1
ATOM 1689 O O . LYS A 1 205 ? -10.007 4.363 13.290 1.00 88.62 205 LYS A O 1
ATOM 1694 N N . VAL A 1 206 ? -9.096 4.992 15.249 1.00 89.31 206 VAL A N 1
ATOM 1695 C CA . VAL A 1 206 ? -8.132 3.890 15.352 1.00 89.31 206 VAL A CA 1
ATOM 1696 C C . VAL A 1 206 ? -8.363 3.148 16.658 1.00 89.31 206 VAL A C 1
ATOM 1698 O O . VAL A 1 206 ? -8.041 3.641 17.743 1.00 89.31 206 VAL A O 1
ATOM 1701 N N . PHE A 1 207 ? -8.927 1.953 16.529 1.00 88.06 207 PHE A N 1
ATOM 1702 C CA . PHE A 1 207 ? -9.048 0.983 17.602 1.00 88.06 207 PHE A CA 1
ATOM 1703 C C . PHE A 1 207 ? -7.725 0.226 17.756 1.00 88.06 207 PHE A C 1
ATOM 1705 O O . PHE A 1 207 ? -7.101 -0.133 16.760 1.00 88.06 207 PHE A O 1
ATOM 1712 N N . LYS A 1 208 ? -7.316 -0.046 18.997 1.00 82.88 208 LYS A N 1
ATOM 1713 C CA . LYS A 1 208 ? -6.138 -0.862 19.309 1.00 82.88 208 LYS A CA 1
ATOM 1714 C C . LYS A 1 208 ? -6.464 -1.861 20.424 1.00 82.88 208 LYS A C 1
ATOM 1716 O O . LYS A 1 208 ? -7.310 -1.543 21.264 1.00 82.88 208 LYS A O 1
ATOM 1721 N N . PRO A 1 209 ? -5.818 -3.037 20.460 1.00 72.75 209 PRO A N 1
ATOM 1722 C CA . PRO A 1 209 ? -5.991 -3.979 21.560 1.00 72.75 209 PRO A CA 1
ATOM 1723 C C . PRO A 1 209 ? -5.484 -3.384 22.879 1.00 72.75 209 PRO A C 1
ATOM 1725 O O . PRO A 1 209 ? -4.524 -2.606 22.888 1.00 72.75 209 PRO A O 1
ATOM 1728 N N . PHE A 1 210 ? -6.113 -3.773 23.992 1.00 62.84 210 PHE A N 1
ATOM 1729 C CA . PHE A 1 210 ? -5.627 -3.434 25.327 1.00 62.84 210 PHE A CA 1
ATOM 1730 C C . PHE A 1 210 ? -4.225 -4.027 25.547 1.00 62.84 210 PHE A C 1
ATOM 1732 O O . PHE A 1 210 ? -3.943 -5.140 25.086 1.00 62.84 210 PHE A O 1
ATOM 1739 N N . PRO A 1 211 ? -3.328 -3.307 26.231 1.00 57.16 211 PRO A N 1
ATOM 1740 C CA . PRO A 1 211 ? -2.142 -3.909 26.820 1.00 57.16 211 PRO A CA 1
ATOM 1741 C C . PRO A 1 211 ? -2.543 -5.066 27.751 1.00 57.16 211 PRO A C 1
ATOM 1743 O O . PRO A 1 211 ? -3.459 -4.923 28.558 1.00 57.16 211 PRO A O 1
ATOM 1746 N N . LEU A 1 212 ? -1.867 -6.217 27.652 1.00 51.47 212 LEU A N 1
ATOM 1747 C CA . LEU A 1 212 ? -2.143 -7.377 28.518 1.00 51.47 212 LEU A CA 1
ATOM 1748 C C . LEU A 1 212 ? -1.990 -7.059 30.023 1.00 51.47 212 LEU A C 1
ATOM 1750 O O . LEU A 1 212 ? -2.578 -7.746 30.857 1.00 51.47 212 LEU A O 1
ATOM 1754 N N . ASP A 1 213 ? -1.217 -6.032 30.390 1.00 54.69 213 ASP A N 1
ATOM 1755 C CA . ASP A 1 213 ? -1.022 -5.621 31.786 1.00 54.69 213 ASP A CA 1
ATOM 1756 C C . ASP A 1 213 ? -2.225 -4.857 32.371 1.00 54.69 213 ASP A C 1
ATOM 1758 O O . ASP A 1 213 ? -2.402 -4.836 33.589 1.00 54.69 213 ASP A O 1
ATOM 1762 N N . GLU A 1 214 ? -3.067 -4.262 31.524 1.00 51.00 214 GLU A N 1
ATOM 1763 C CA . GLU A 1 214 ? -4.315 -3.606 31.920 1.00 51.00 214 GLU A CA 1
ATOM 1764 C C . GLU A 1 214 ? -5.448 -4.629 32.080 1.00 51.00 214 GLU A C 1
ATOM 1766 O O . GLU A 1 214 ? -6.236 -4.525 33.017 1.00 51.00 214 GLU A O 1
ATOM 1771 N N . THR A 1 215 ? -5.480 -5.683 31.257 1.00 48.88 215 THR A N 1
ATOM 1772 C CA . THR A 1 215 ? -6.486 -6.757 31.372 1.00 48.88 215 THR A CA 1
ATOM 1773 C C . THR A 1 215 ? -6.318 -7.610 32.632 1.00 48.88 215 THR A C 1
ATOM 1775 O O . THR A 1 215 ? -7.305 -8.066 33.197 1.00 48.88 215 THR A O 1
ATOM 1778 N N . LEU A 1 216 ? -5.082 -7.782 33.120 1.00 46.03 216 LEU A N 1
ATOM 1779 C CA . LEU A 1 216 ? -4.800 -8.517 34.363 1.00 46.03 216 LEU A CA 1
ATOM 1780 C C . LEU A 1 216 ? -5.142 -7.714 35.631 1.00 46.03 216 LEU A C 1
ATOM 1782 O O . LEU A 1 216 ? -5.279 -8.293 36.707 1.00 46.03 216 LEU A O 1
ATOM 1786 N N . LYS A 1 217 ? -5.282 -6.386 35.529 1.00 46.69 217 LYS A N 1
ATOM 1787 C CA . LYS A 1 217 ? -5.708 -5.542 36.657 1.00 46.69 217 LYS A CA 1
ATOM 1788 C C . LYS A 1 217 ? -7.221 -5.611 36.875 1.00 46.69 217 LYS A C 1
ATOM 1790 O O . LYS A 1 217 ? -7.649 -5.610 38.027 1.00 46.69 217 LYS A O 1
ATOM 1795 N N . ASP A 1 218 ? -8.014 -5.766 35.816 1.00 46.59 218 ASP A N 1
ATOM 1796 C CA . ASP A 1 218 ? -9.481 -5.843 35.916 1.00 46.59 218 ASP A CA 1
ATOM 1797 C C . ASP A 1 218 ? -9.998 -7.185 36.468 1.00 46.59 218 ASP A C 1
ATOM 1799 O O . ASP A 1 218 ? -11.009 -7.213 37.175 1.00 46.59 218 ASP A O 1
ATOM 1803 N N . GLU A 1 219 ? -9.278 -8.295 36.262 1.00 45.75 219 GLU A N 1
ATOM 1804 C CA . GLU A 1 219 ? -9.637 -9.588 36.880 1.00 45.75 219 GLU A CA 1
ATOM 1805 C C . GLU A 1 219 ? -9.509 -9.580 38.416 1.00 45.75 219 GLU A C 1
ATOM 1807 O O . GLU A 1 219 ? -10.097 -10.420 39.092 1.00 45.75 219 GLU A O 1
ATOM 1812 N N . SER A 1 220 ? -8.800 -8.602 38.993 1.00 44.25 220 SER A N 1
ATOM 1813 C CA . SER A 1 220 ? -8.622 -8.477 40.447 1.00 44.25 220 SER A CA 1
ATOM 1814 C C . SER A 1 220 ? -9.665 -7.599 41.158 1.00 44.25 220 SER A C 1
ATOM 1816 O O . SER A 1 220 ? -9.614 -7.485 42.381 1.00 44.25 220 SER A O 1
ATOM 1818 N N . SER A 1 221 ? -10.610 -6.982 40.431 1.00 46.00 221 SER A N 1
ATOM 1819 C CA . SER A 1 221 ? -11.553 -5.993 41.001 1.00 46.00 221 SER A CA 1
ATOM 1820 C C . SER A 1 221 ? -13.042 -6.246 40.718 1.00 46.00 221 SER A C 1
ATOM 1822 O O . SER A 1 221 ? -13.873 -5.379 40.983 1.00 46.00 221 SER A O 1
ATOM 1824 N N . SER A 1 222 ? -13.438 -7.427 40.238 1.00 34.78 222 SER A N 1
ATOM 1825 C CA . SER A 1 222 ? -14.851 -7.741 39.972 1.00 34.78 222 SER A CA 1
ATOM 1826 C C . SER A 1 222 ? -15.556 -8.409 41.168 1.00 34.78 222 SER A C 1
ATOM 1828 O O . SER A 1 222 ? -15.890 -9.590 41.142 1.00 34.78 222 SER A O 1
ATOM 1830 N N . THR A 1 223 ? -15.860 -7.628 42.212 1.00 33.06 223 THR A N 1
ATOM 1831 C CA . THR A 1 223 ? -16.937 -7.977 43.163 1.00 33.06 223 THR A CA 1
ATOM 1832 C C . THR A 1 223 ? -18.260 -7.464 42.600 1.00 33.06 223 THR A C 1
ATOM 1834 O O . THR A 1 223 ? -18.540 -6.267 42.651 1.00 33.06 223 THR A O 1
ATOM 1837 N N . ILE A 1 224 ? -19.079 -8.362 42.051 1.00 35.06 224 ILE A N 1
ATOM 1838 C CA . ILE A 1 224 ? -20.437 -8.049 41.589 1.00 35.06 224 ILE A CA 1
ATOM 1839 C C . ILE A 1 224 ? -21.406 -8.289 42.753 1.00 35.06 224 ILE A C 1
ATOM 1841 O O . ILE A 1 224 ? -21.581 -9.427 43.187 1.00 35.06 224 ILE A O 1
ATOM 1845 N N . TYR A 1 225 ? -22.043 -7.226 43.250 1.00 28.77 225 TYR A N 1
ATOM 1846 C CA . TYR A 1 225 ? -23.215 -7.335 44.121 1.00 28.77 225 TYR A CA 1
ATOM 1847 C C . TYR A 1 225 ? -24.471 -7.455 43.254 1.00 28.77 225 TYR A C 1
ATOM 1849 O O . TYR A 1 225 ? -24.707 -6.614 42.388 1.00 28.77 225 TYR A O 1
ATOM 1857 N N . TYR A 1 226 ? -25.274 -8.489 43.500 1.00 32.12 226 TYR A N 1
ATOM 1858 C CA . TYR A 1 226 ? -26.638 -8.580 42.985 1.00 32.12 226 TYR A CA 1
ATOM 1859 C C . TYR A 1 226 ? -27.580 -7.823 43.925 1.00 32.12 226 TYR A C 1
ATOM 1861 O O . TYR A 1 226 ? -27.556 -8.072 45.130 1.00 32.12 226 TYR A O 1
ATOM 1869 N N . ASN A 1 227 ? -28.418 -6.955 43.357 1.00 38.12 227 ASN A N 1
ATOM 1870 C CA . ASN A 1 227 ? -29.732 -6.609 43.899 1.00 38.12 227 ASN A CA 1
ATOM 1871 C C . ASN A 1 227 ? -30.777 -6.987 42.853 1.00 38.12 227 ASN A C 1
ATOM 1873 O O . ASN A 1 227 ? -30.549 -6.637 41.672 1.00 38.12 227 ASN A O 1
#

pLDDT: mean 85.23, std 14.05, range [28.77, 96.06]